Protein AF-A0A7W5IFC2-F1 (afdb_monomer_lite)

Foldseek 3Di:
DPPVVVVVVVVPPPPPVVVVVDPPPPPPDPDPVVVVVVVVVVVVVVVVVVVVLPDDFQKKWWADPVGIDIGRDPVVVVVCVVPTDIDGHGDDPPPPPPPPPLVVLVVVLLCVLPNDPCSPPPVLVVLVVVVVVVVVVVVVPDDPVNVVVVVCVVVVDPDDDVVVVVVVVVVVVVVVCVVVVHDPVVVSVVVSVVCSPPVNSVVSNVQVVPADPDDSDGPPPPPPDDDPPPDPVPVPVPPDPVSVVVVVVVVVVVPDDDDDDDCVVVVVVVVVVVVVVVVVVVVVVVVVVVVPVVDDDDDDPDDDDPPVNVVVVLVVVVVVPDPDDDPVVVVVSVVVSVVVVVVVVVVVPDD

pLDDT: mean 70.38, std 21.86, range [33.44, 98.56]

Secondary structure (DSSP, 8-state):
--SSHHHHHHGGGS--GGGGT----------HHHHHHHHHHHHHHHHHHHHHT-SPPSEEEEEETTEEEEE--HHHHHHHHTTS-EEEEPPPP-----PPPHHHHHHHHHHHHHHHHHHH-HHHHHHHHHHHHHHHHHHTT--HHHHHHHHHHHHTSPPPPHHHHHHHHHHHHHHHHHHTT--HHHHHHHHHHHHHSHHHHHHHHHHHHT--TT-SS-S-S----PPPTT--TTTT----HHHHHHHHHHHHHHT--S----HHHHHHHHHHHHHHHHHHHHHHHHHHHHTTTTS--PPP---PPPHHHHHHHHHHHHHHS-SS--HHHHHHHHHHHHHHHHHHHHHHT--

Radius of gyration: 40.14 Å; chains: 1; bounding box: 88×86×115 Å

Structure (mmCIF, N/CA/C/O backbone):
data_AF-A0A7W5IFC2-F1
#
_entry.id   AF-A0A7W5IFC2-F1
#
loop_
_atom_site.group_PDB
_atom_site.id
_atom_site.type_symbol
_atom_site.label_atom_id
_atom_site.label_alt_id
_atom_site.label_comp_id
_atom_site.label_asym_id
_atom_site.label_entity_id
_atom_site.label_seq_id
_atom_site.pdbx_PDB_ins_code
_atom_site.Cartn_x
_atom_site.Cartn_y
_atom_site.Cartn_z
_atom_site.occupancy
_atom_site.B_iso_or_equiv
_atom_site.auth_seq_id
_atom_site.auth_comp_id
_atom_site.auth_asym_id
_atom_site.auth_atom_id
_atom_site.pdbx_PDB_model_num
ATOM 1 N N . MET A 1 1 ? 11.676 -54.093 -9.262 1.00 44.78 1 MET A N 1
ATOM 2 C CA . MET A 1 1 ? 12.496 -52.867 -9.117 1.00 44.78 1 MET A CA 1
ATOM 3 C C . MET A 1 1 ? 13.374 -52.522 -10.343 1.00 44.78 1 MET A C 1
ATOM 5 O O . MET A 1 1 ? 14.344 -51.803 -10.185 1.00 44.78 1 MET A O 1
ATOM 9 N N . SER A 1 2 ? 13.053 -52.957 -11.579 1.00 48.16 2 SER A N 1
ATOM 10 C CA . SER A 1 2 ? 13.959 -52.780 -12.749 1.00 48.16 2 SER A CA 1
ATOM 11 C C . SER A 1 2 ? 13.333 -52.083 -13.982 1.00 48.16 2 SER A C 1
ATOM 13 O O . SER A 1 2 ? 14.022 -51.814 -14.959 1.00 48.16 2 SER A O 1
ATOM 15 N N . LYS A 1 3 ? 12.048 -51.696 -13.943 1.00 35.91 3 LYS A N 1
ATOM 16 C CA . LYS A 1 3 ? 11.408 -50.928 -15.038 1.00 35.91 3 LYS A CA 1
ATOM 17 C C . LYS A 1 3 ? 11.228 -49.429 -14.754 1.00 35.91 3 LYS A C 1
ATOM 19 O O . LYS A 1 3 ? 11.128 -48.663 -15.702 1.00 35.91 3 LYS A O 1
ATOM 24 N N . GLN A 1 4 ? 11.263 -48.995 -13.490 1.00 37.47 4 GLN A N 1
ATOM 25 C CA . GLN A 1 4 ? 11.108 -47.576 -13.128 1.00 37.47 4 GLN A CA 1
ATOM 26 C C . GLN A 1 4 ? 12.383 -46.735 -13.310 1.00 37.47 4 GLN A C 1
ATOM 28 O O . GLN A 1 4 ? 12.270 -45.538 -13.545 1.00 37.47 4 GLN A O 1
ATOM 33 N N . LEU A 1 5 ? 13.585 -47.331 -13.284 1.00 36.69 5 LEU A N 1
ATOM 34 C CA . LEU A 1 5 ? 14.823 -46.561 -13.484 1.00 36.69 5 LEU A CA 1
ATOM 35 C C . LEU A 1 5 ? 15.054 -46.137 -14.945 1.00 36.69 5 LEU A C 1
ATOM 37 O O . LEU A 1 5 ? 15.610 -45.073 -15.177 1.00 36.69 5 LEU A O 1
ATOM 41 N N . LYS A 1 6 ? 14.566 -46.893 -15.939 1.00 40.91 6 LYS A N 1
ATOM 42 C CA . LYS A 1 6 ? 14.783 -46.556 -17.361 1.00 40.91 6 LYS A CA 1
ATOM 43 C C . LYS A 1 6 ? 13.924 -45.396 -17.876 1.00 40.91 6 LYS A C 1
ATOM 45 O O . LYS A 1 6 ? 14.239 -44.843 -18.922 1.00 40.91 6 LYS A O 1
ATOM 50 N N . LEU A 1 7 ? 12.858 -45.011 -17.168 1.00 37.38 7 LEU A N 1
ATOM 51 C CA . LEU A 1 7 ? 12.025 -43.869 -17.570 1.00 37.38 7 LEU A CA 1
ATOM 52 C C . LEU A 1 7 ? 12.625 -42.525 -17.138 1.00 37.38 7 LEU A C 1
ATOM 54 O O . LEU A 1 7 ? 12.326 -41.502 -17.747 1.00 37.38 7 LEU A O 1
ATOM 58 N N . ARG A 1 8 ? 13.493 -42.541 -16.117 1.00 35.50 8 ARG A N 1
ATOM 59 C CA . ARG A 1 8 ? 14.205 -41.353 -15.638 1.00 35.50 8 ARG A CA 1
ATOM 60 C C . ARG A 1 8 ? 15.273 -40.906 -16.641 1.00 35.50 8 ARG A C 1
ATOM 62 O O . ARG A 1 8 ? 15.366 -39.721 -16.918 1.00 35.50 8 ARG A O 1
ATOM 69 N N . ASP A 1 9 ? 15.965 -41.850 -17.280 1.00 35.16 9 ASP A N 1
ATOM 70 C CA . ASP A 1 9 ? 17.028 -41.546 -18.252 1.00 35.16 9 ASP A CA 1
ATOM 71 C C . ASP A 1 9 ? 16.507 -41.089 -19.627 1.00 35.16 9 ASP A C 1
ATOM 73 O O . ASP A 1 9 ? 17.208 -40.389 -20.355 1.00 35.16 9 ASP A O 1
ATOM 77 N N . VAL A 1 10 ? 15.268 -41.440 -19.992 1.00 37.53 10 VAL A N 1
ATOM 78 C CA . VAL A 1 10 ? 14.664 -41.010 -21.269 1.00 37.53 10 VAL A CA 1
ATOM 79 C C . VAL A 1 10 ? 14.122 -39.576 -21.192 1.00 37.53 10 VAL A C 1
ATOM 81 O O . VAL A 1 10 ? 14.010 -38.917 -22.222 1.00 37.53 10 VAL A O 1
ATOM 84 N N . LEU A 1 11 ? 13.856 -39.046 -19.992 1.00 33.72 11 LEU A N 1
ATOM 85 C CA . LEU A 1 11 ? 13.392 -37.663 -19.819 1.00 33.72 11 LEU A CA 1
ATOM 86 C C . LEU A 1 11 ? 14.517 -36.618 -19.713 1.00 33.72 11 LEU A C 1
ATOM 88 O O . LEU A 1 11 ? 14.232 -35.434 -19.821 1.00 33.72 11 LEU A O 1
ATOM 92 N N . VAL A 1 12 ? 15.784 -37.025 -19.579 1.00 33.44 12 VAL A N 1
ATOM 93 C CA . VAL A 1 12 ? 16.928 -36.100 -19.399 1.00 33.44 12 VAL A CA 1
ATOM 94 C C . VAL A 1 12 ? 17.486 -35.561 -20.734 1.00 33.44 12 VAL A C 1
ATOM 96 O O . VAL A 1 12 ? 18.445 -34.800 -20.758 1.00 33.44 12 VAL A O 1
ATOM 99 N N . ARG A 1 13 ? 16.880 -35.900 -21.883 1.00 34.78 13 ARG A N 1
ATOM 100 C CA . ARG A 1 13 ? 17.237 -35.299 -23.191 1.00 34.78 13 ARG A CA 1
ATOM 101 C C . ARG A 1 13 ? 16.183 -34.361 -23.775 1.00 34.78 13 ARG A C 1
ATOM 103 O O . ARG A 1 13 ? 16.390 -33.837 -24.866 1.00 34.78 13 ARG A O 1
ATOM 110 N N . ALA A 1 14 ? 15.086 -34.125 -23.065 1.00 37.19 14 ALA A N 1
ATOM 111 C CA . ALA A 1 14 ? 14.186 -33.030 -23.384 1.00 37.19 14 ALA A CA 1
ATOM 112 C C . ALA A 1 14 ? 14.670 -31.815 -22.594 1.00 37.19 14 ALA A C 1
ATOM 114 O O . ALA A 1 14 ? 14.706 -31.887 -21.374 1.00 37.19 14 ALA A O 1
ATOM 115 N N . ILE A 1 15 ? 15.122 -30.791 -23.325 1.00 42.03 15 ILE A N 1
ATOM 116 C CA . ILE A 1 15 ? 15.306 -29.379 -22.947 1.00 42.03 15 ILE A CA 1
ATOM 117 C C . ILE A 1 15 ? 15.143 -29.129 -21.446 1.00 42.03 15 ILE A C 1
ATOM 119 O O . ILE A 1 15 ? 14.058 -29.318 -20.910 1.00 42.03 15 ILE A O 1
ATOM 123 N N . ASP A 1 16 ? 16.210 -28.663 -20.805 1.00 41.28 16 ASP A N 1
ATOM 124 C CA . ASP A 1 16 ? 16.260 -28.281 -19.395 1.00 41.28 16 ASP A CA 1
ATOM 125 C C . ASP A 1 16 ? 15.219 -27.173 -19.102 1.00 41.28 16 ASP A C 1
ATOM 127 O O . ASP A 1 16 ? 15.505 -25.979 -19.150 1.00 41.28 16 ASP A O 1
ATOM 131 N N . LEU A 1 17 ? 13.953 -27.560 -18.904 1.00 46.75 17 LEU A N 1
ATOM 132 C CA . LEU A 1 17 ? 12.808 -26.660 -18.708 1.00 46.75 17 LEU A CA 1
ATOM 133 C C . LEU A 1 17 ? 12.932 -25.882 -17.387 1.00 46.75 17 LEU A C 1
ATOM 135 O O . LEU A 1 17 ? 12.363 -24.796 -17.262 1.00 46.75 17 LEU A O 1
ATOM 139 N N . GLU A 1 18 ? 13.740 -26.382 -16.445 1.00 43.84 18 GLU A N 1
ATOM 140 C CA . GLU A 1 18 ? 14.151 -25.640 -15.249 1.00 43.84 18 GLU A CA 1
ATOM 141 C C . GLU A 1 18 ? 14.998 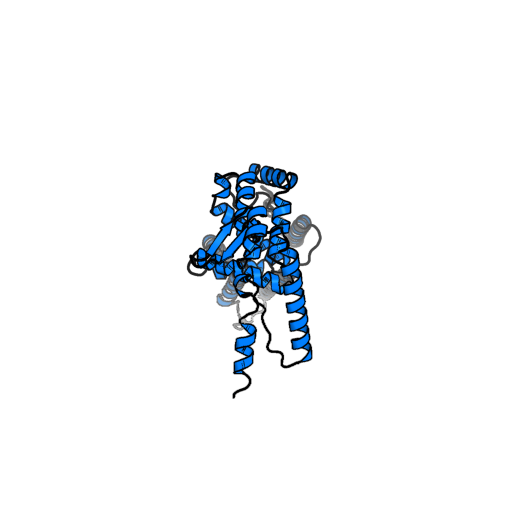-24.405 -15.601 1.00 43.84 18 GLU A C 1
ATOM 143 O O . GLU A 1 18 ? 14.812 -23.353 -14.991 1.00 43.84 18 GLU A O 1
ATOM 148 N N . ALA A 1 19 ? 15.842 -24.464 -16.640 1.00 43.31 19 ALA A N 1
ATOM 149 C CA . ALA A 1 19 ? 16.636 -23.316 -17.090 1.00 43.31 19 ALA A CA 1
ATOM 150 C C . ALA A 1 19 ? 15.784 -22.201 -17.735 1.00 43.31 19 ALA A C 1
ATOM 152 O O . ALA A 1 19 ? 16.244 -21.067 -17.858 1.00 43.31 19 ALA A O 1
ATOM 153 N N . LEU A 1 20 ? 14.536 -22.503 -18.114 1.00 44.62 20 LEU A N 1
ATOM 154 C CA . LEU A 1 20 ? 13.555 -21.539 -18.628 1.00 44.62 20 LEU A CA 1
ATOM 155 C C . LEU A 1 20 ? 12.605 -21.005 -17.539 1.00 44.62 20 LEU A C 1
ATOM 157 O O . LEU A 1 20 ? 11.686 -20.251 -17.852 1.00 44.62 20 LEU A O 1
ATOM 161 N N . GLY A 1 21 ? 12.801 -21.376 -16.266 1.00 35.59 21 GLY A N 1
ATOM 162 C CA . GLY A 1 21 ? 11.984 -20.896 -15.144 1.00 35.59 21 GLY A CA 1
ATOM 163 C C . GLY A 1 21 ? 10.551 -21.443 -15.115 1.00 35.59 21 GLY A C 1
ATOM 164 O O . GLY A 1 21 ? 9.722 -20.957 -14.346 1.00 35.59 21 GLY A O 1
ATOM 165 N N . ILE A 1 22 ? 10.237 -22.456 -15.930 1.00 42.69 22 ILE A N 1
ATOM 166 C CA . ILE A 1 22 ? 8.903 -23.058 -15.998 1.00 42.69 22 ILE A CA 1
ATOM 167 C C . ILE A 1 22 ? 8.877 -24.269 -15.062 1.00 42.69 22 ILE A C 1
ATOM 169 O O . ILE A 1 22 ? 9.209 -25.389 -15.449 1.00 42.69 22 ILE A O 1
ATOM 173 N N . SER A 1 23 ? 8.456 -24.054 -13.814 1.00 38.78 23 SER A N 1
ATOM 174 C CA . SER A 1 23 ? 8.154 -25.151 -12.891 1.00 38.78 23 SER A CA 1
ATOM 175 C C . SER A 1 23 ? 6.845 -25.818 -13.316 1.00 38.78 23 SER A C 1
ATOM 177 O O . SER A 1 23 ? 5.751 -25.382 -12.953 1.00 38.78 23 SER A O 1
ATOM 179 N N . ILE A 1 24 ? 6.933 -26.870 -14.134 1.00 49.06 24 ILE A N 1
ATOM 180 C CA . ILE A 1 24 ? 5.784 -27.744 -14.372 1.00 49.06 24 ILE A CA 1
ATOM 181 C C . ILE A 1 24 ? 5.642 -28.611 -13.125 1.00 49.06 24 ILE A C 1
ATOM 183 O O . ILE A 1 24 ? 6.309 -29.635 -12.981 1.00 49.06 24 ILE A O 1
ATOM 187 N N . ALA A 1 25 ? 4.775 -28.192 -12.204 1.00 40.56 25 ALA A N 1
ATOM 188 C CA . ALA A 1 25 ? 4.350 -29.029 -11.096 1.00 40.56 25 ALA A CA 1
ATOM 189 C C . ALA A 1 25 ? 3.615 -30.256 -11.661 1.00 40.56 25 ALA A C 1
ATOM 191 O O . ALA A 1 25 ? 2.409 -30.228 -11.913 1.00 40.56 25 ALA A O 1
ATOM 192 N N . TYR A 1 26 ? 4.350 -31.344 -11.889 1.00 48.09 26 TYR A N 1
ATOM 193 C CA . TYR A 1 26 ? 3.760 -32.648 -12.151 1.00 48.09 26 TYR A CA 1
ATOM 194 C C . TYR A 1 26 ? 3.066 -33.097 -10.867 1.00 48.09 26 TYR A C 1
ATOM 196 O O . TYR A 1 26 ? 3.681 -33.676 -9.972 1.00 48.09 26 TYR A O 1
ATOM 204 N N . THR A 1 27 ? 1.767 -32.829 -10.759 1.00 45.25 27 THR A N 1
ATOM 205 C CA . THR A 1 27 ? 0.935 -33.592 -9.834 1.00 45.25 27 THR A CA 1
ATOM 206 C C . THR A 1 27 ? 1.010 -35.042 -10.291 1.00 45.25 27 THR A C 1
ATOM 208 O O . THR A 1 27 ? 0.722 -35.354 -11.445 1.00 45.25 27 THR A O 1
ATOM 211 N N . MET A 1 28 ? 1.490 -35.924 -9.413 1.00 44.66 28 MET A N 1
ATOM 212 C CA . MET A 1 28 ? 1.550 -37.361 -9.662 1.00 44.66 28 MET A CA 1
ATOM 213 C C . MET A 1 28 ? 0.124 -37.893 -9.798 1.00 44.66 28 MET A C 1
ATOM 215 O O . MET A 1 28 ? -0.517 -38.268 -8.823 1.00 44.66 28 MET A O 1
ATOM 219 N N . THR A 1 29 ? -0.407 -37.844 -11.013 1.00 53.56 29 THR A N 1
ATOM 220 C CA . THR A 1 29 ? -1.668 -38.473 -11.375 1.00 53.56 29 THR A CA 1
ATOM 221 C C . THR A 1 29 ? -1.353 -39.844 -11.963 1.00 53.56 29 THR A C 1
ATOM 223 O O . THR A 1 29 ? -0.656 -39.951 -12.969 1.00 53.56 29 THR A O 1
ATOM 226 N N . ASP A 1 30 ? -1.879 -40.895 -11.331 1.00 67.69 30 ASP A N 1
ATOM 227 C CA . ASP A 1 30 ? -1.791 -42.279 -11.821 1.00 67.69 30 ASP A CA 1
ATOM 228 C C . ASP A 1 30 ? -2.745 -42.551 -13.003 1.00 67.69 30 ASP A C 1
ATOM 230 O O . ASP A 1 30 ? -2.907 -43.696 -13.421 1.00 67.69 30 ASP A O 1
ATOM 234 N N . ASP A 1 31 ? -3.390 -41.515 -13.552 1.00 77.06 31 ASP A N 1
ATOM 235 C CA . ASP A 1 31 ? -4.307 -41.626 -14.684 1.00 77.06 31 ASP A CA 1
ATOM 236 C C . ASP A 1 31 ? -3.524 -41.592 -16.016 1.00 77.06 31 ASP A C 1
ATOM 238 O O . ASP A 1 31 ? -2.980 -40.545 -16.401 1.00 77.06 31 ASP A O 1
ATOM 242 N N . PRO A 1 32 ? -3.478 -42.709 -16.771 1.00 75.75 32 PRO A N 1
ATOM 243 C CA . PRO A 1 32 ? -2.761 -42.783 -18.041 1.00 75.75 32 PRO A CA 1
ATOM 244 C C . PRO A 1 32 ? -3.285 -41.797 -19.092 1.00 75.75 32 PRO A C 1
ATOM 246 O O . PRO A 1 32 ? -2.517 -41.369 -19.959 1.00 75.75 32 PRO A O 1
ATOM 249 N N . ALA A 1 33 ? -4.570 -41.423 -19.031 1.00 73.81 33 ALA A N 1
ATOM 250 C CA . ALA A 1 33 ? -5.174 -40.489 -19.975 1.00 73.81 33 ALA A CA 1
ATOM 251 C C . ALA A 1 33 ? -4.643 -39.065 -19.760 1.00 73.81 33 ALA A C 1
ATOM 253 O O . ALA A 1 33 ? -4.227 -38.416 -20.726 1.00 73.81 33 ALA A O 1
ATOM 254 N N . ARG A 1 34 ? -4.555 -38.625 -18.497 1.00 64.06 34 ARG A N 1
ATOM 255 C CA . ARG A 1 34 ? -3.938 -37.344 -18.122 1.00 64.06 34 ARG A CA 1
ATOM 256 C C . ARG A 1 34 ? -2.453 -37.299 -18.452 1.00 64.06 34 ARG A C 1
ATOM 258 O O . ARG A 1 34 ? -1.988 -36.300 -18.991 1.00 64.06 34 ARG A O 1
ATOM 265 N N . LEU A 1 35 ? -1.711 -38.384 -18.222 1.00 69.06 35 LEU A N 1
ATOM 266 C CA . LEU A 1 35 ? -0.293 -38.437 -18.590 1.00 69.06 35 LEU A CA 1
ATOM 267 C C . LEU A 1 35 ? -0.089 -38.305 -20.110 1.00 69.06 35 LEU A C 1
ATOM 269 O O . LEU A 1 35 ? 0.820 -37.603 -20.560 1.00 69.06 35 LEU A O 1
ATOM 273 N N . ALA A 1 36 ? -0.936 -38.957 -20.911 1.00 72.00 36 ALA A N 1
ATOM 274 C CA . ALA A 1 36 ? -0.898 -38.835 -22.366 1.00 72.00 36 ALA A CA 1
ATOM 275 C C . ALA A 1 36 ? -1.264 -37.417 -22.838 1.00 72.00 36 ALA A C 1
ATOM 277 O O . ALA A 1 36 ? -0.699 -36.928 -23.815 1.00 72.00 36 ALA A O 1
ATOM 278 N N . GLU A 1 37 ? -2.181 -36.741 -22.147 1.00 71.38 37 GLU A N 1
ATOM 279 C CA . GLU A 1 37 ? -2.536 -35.347 -22.413 1.00 71.38 37 GLU A CA 1
ATOM 280 C C . GLU A 1 37 ? -1.405 -34.374 -22.062 1.00 71.38 37 GLU A C 1
ATOM 282 O O . GLU A 1 37 ? -1.033 -33.557 -22.902 1.00 71.38 37 GLU A O 1
ATOM 287 N N . CYS A 1 38 ? -0.781 -34.522 -20.889 1.00 67.25 38 CYS A N 1
ATOM 288 C CA . CYS A 1 38 ? 0.401 -33.752 -20.499 1.00 67.25 38 CYS A CA 1
ATOM 289 C C . CYS A 1 38 ? 1.541 -33.911 -21.514 1.00 67.25 38 CYS A C 1
ATOM 291 O O . CYS A 1 38 ? 2.147 -32.916 -21.901 1.00 67.25 38 CYS A O 1
ATOM 293 N N . LYS A 1 39 ? 1.796 -35.136 -22.001 1.00 72.62 39 LYS A N 1
ATOM 294 C CA . LYS A 1 39 ? 2.795 -35.380 -23.056 1.00 72.62 39 LYS A CA 1
ATOM 295 C C . LYS A 1 39 ? 2.459 -34.655 -24.355 1.00 72.62 39 LYS A C 1
ATOM 297 O O . LYS A 1 39 ? 3.313 -33.946 -24.872 1.00 72.62 39 LYS A O 1
ATOM 302 N N . ARG A 1 40 ? 1.217 -34.759 -24.843 1.00 73.56 40 ARG A N 1
ATOM 303 C CA . ARG A 1 40 ? 0.781 -34.040 -26.054 1.00 73.56 40 ARG A CA 1
ATOM 304 C C . ARG A 1 40 ? 0.908 -32.526 -25.898 1.00 73.56 40 ARG A C 1
ATOM 306 O O . ARG A 1 40 ? 1.276 -31.844 -26.849 1.00 73.56 40 ARG A O 1
ATOM 313 N N . ASN A 1 41 ? 0.602 -31.993 -24.717 1.00 67.88 41 ASN A N 1
ATOM 314 C CA . ASN A 1 41 ? 0.728 -30.564 -24.443 1.00 67.88 41 ASN A CA 1
ATOM 315 C C . ASN A 1 41 ? 2.199 -30.134 -24.377 1.00 67.88 41 ASN A C 1
ATOM 317 O O . ASN A 1 41 ? 2.548 -29.120 -24.972 1.00 67.88 41 ASN A O 1
ATOM 321 N N . ALA A 1 42 ? 3.072 -30.929 -23.754 1.00 67.00 42 ALA A N 1
ATOM 322 C CA . ALA A 1 42 ? 4.513 -30.684 -23.746 1.00 67.00 42 ALA A CA 1
ATOM 323 C C . ALA A 1 42 ? 5.119 -30.747 -25.159 1.00 67.00 42 ALA A C 1
ATOM 325 O O . ALA A 1 42 ? 5.900 -29.874 -25.522 1.00 67.00 42 ALA A O 1
ATOM 326 N N . GLU A 1 43 ? 4.717 -31.717 -25.985 1.00 72.06 43 GLU A N 1
ATOM 327 C CA . GLU A 1 43 ? 5.137 -31.827 -27.390 1.00 72.06 43 GLU A CA 1
ATOM 328 C C . GLU A 1 43 ? 4.658 -30.633 -28.226 1.00 72.06 43 GLU A C 1
ATOM 330 O O . GLU A 1 43 ? 5.428 -30.093 -29.016 1.00 72.06 43 GLU A O 1
ATOM 335 N N . LYS A 1 44 ? 3.418 -30.164 -28.021 1.00 67.81 44 LYS A N 1
ATOM 336 C CA . LYS A 1 44 ? 2.900 -28.950 -28.673 1.00 67.81 44 LYS A CA 1
ATOM 337 C C . LYS A 1 44 ? 3.658 -27.694 -28.252 1.00 67.81 44 LYS A C 1
ATOM 339 O O . LYS A 1 44 ? 3.967 -26.874 -29.109 1.00 67.81 44 LYS A O 1
ATOM 344 N N . ILE A 1 45 ? 3.966 -27.545 -26.962 1.00 61.84 45 ILE A N 1
ATOM 345 C CA . ILE A 1 45 ? 4.748 -26.414 -26.443 1.00 61.84 45 ILE A CA 1
ATOM 346 C C . ILE A 1 45 ? 6.175 -26.466 -26.997 1.00 61.84 45 ILE A C 1
ATOM 348 O O . ILE A 1 45 ? 6.670 -25.457 -27.483 1.00 61.84 45 ILE A O 1
ATOM 352 N N . ALA A 1 46 ? 6.814 -27.639 -27.007 1.00 62.75 46 ALA A N 1
ATOM 353 C CA . ALA A 1 46 ? 8.139 -27.819 -27.594 1.00 62.75 46 ALA A CA 1
ATOM 354 C C . ALA A 1 46 ? 8.148 -27.512 -29.102 1.00 62.75 46 ALA A C 1
ATOM 356 O O . ALA A 1 46 ? 9.064 -26.848 -29.579 1.00 62.75 46 ALA A O 1
ATOM 357 N N . ALA A 1 47 ? 7.119 -27.934 -29.843 1.00 61.03 47 ALA A N 1
ATOM 358 C CA . ALA A 1 47 ? 6.968 -27.619 -31.262 1.00 61.03 47 ALA A CA 1
ATOM 359 C C . ALA A 1 47 ? 6.731 -26.118 -31.509 1.00 61.03 47 ALA A C 1
ATOM 361 O O . ALA A 1 47 ? 7.319 -25.560 -32.431 1.00 61.03 47 ALA A O 1
ATOM 362 N N . ALA A 1 48 ? 5.926 -25.457 -30.670 1.00 53.91 48 ALA A N 1
ATOM 363 C CA . ALA A 1 48 ? 5.681 -24.018 -30.752 1.00 53.91 48 ALA A CA 1
ATOM 364 C C . ALA A 1 48 ? 6.947 -23.201 -30.438 1.00 53.91 48 ALA A C 1
ATOM 366 O O . ALA A 1 48 ? 7.292 -22.288 -31.184 1.00 53.91 48 ALA A O 1
ATOM 367 N N . LEU A 1 49 ? 7.695 -23.583 -29.396 1.00 53.28 49 LEU A N 1
ATOM 368 C CA . LEU A 1 49 ? 8.982 -22.968 -29.050 1.00 53.28 49 LEU A CA 1
ATOM 369 C C . LEU A 1 49 ? 10.043 -23.208 -30.133 1.00 53.28 49 LEU A C 1
ATOM 371 O O . LEU A 1 49 ? 10.838 -22.318 -30.426 1.00 53.28 49 LEU A O 1
ATOM 375 N N . ALA A 1 50 ? 10.038 -24.383 -30.769 1.00 56.41 50 ALA A N 1
ATOM 376 C CA . ALA A 1 50 ? 10.906 -24.671 -31.906 1.00 56.41 50 ALA A CA 1
ATOM 377 C C . ALA A 1 50 ? 10.536 -23.848 -33.153 1.00 56.41 50 ALA A C 1
ATOM 379 O O . ALA A 1 50 ? 11.429 -23.487 -33.917 1.00 56.41 50 ALA A O 1
ATOM 380 N N . SER A 1 51 ? 9.251 -23.525 -33.357 1.00 51.81 51 SER A N 1
ATOM 381 C CA . SER A 1 51 ? 8.818 -22.662 -34.464 1.00 51.81 51 SER A CA 1
ATOM 382 C C . SER A 1 51 ? 9.062 -21.171 -34.216 1.00 51.81 51 SER A C 1
ATOM 384 O O . SER A 1 51 ? 9.341 -20.456 -35.171 1.00 51.81 51 SER A O 1
ATOM 386 N N . ASP A 1 52 ? 9.024 -20.705 -32.962 1.00 50.06 52 ASP A N 1
ATOM 387 C CA . ASP A 1 52 ? 9.315 -19.302 -32.605 1.00 50.06 52 ASP A CA 1
ATOM 388 C C . ASP A 1 52 ? 10.823 -18.995 -32.577 1.00 50.06 52 ASP A C 1
ATOM 390 O O . ASP A 1 52 ? 11.241 -17.853 -32.761 1.00 50.06 52 ASP A O 1
ATOM 394 N N . ALA A 1 53 ? 11.670 -20.019 -32.423 1.00 51.69 53 ALA A N 1
ATOM 395 C CA . ALA A 1 53 ? 13.121 -19.902 -32.567 1.00 51.69 53 ALA A CA 1
ATOM 396 C C . ALA A 1 53 ? 13.596 -19.807 -34.036 1.00 51.69 53 ALA A C 1
ATOM 398 O O . ALA A 1 53 ? 14.798 -19.704 -34.281 1.00 51.69 53 ALA A O 1
ATOM 399 N N . ALA A 1 54 ? 12.684 -19.825 -35.019 1.00 49.91 54 ALA A N 1
ATOM 400 C CA . ALA A 1 54 ? 12.983 -19.839 -36.455 1.00 49.91 54 ALA A CA 1
ATOM 401 C C . ALA A 1 54 ? 13.410 -18.469 -37.028 1.00 49.91 54 ALA A C 1
ATOM 403 O O . ALA A 1 54 ? 13.033 -18.092 -38.138 1.00 49.91 54 ALA A O 1
ATOM 404 N N . GLY A 1 55 ? 14.219 -17.713 -36.285 1.00 67.00 55 GLY A N 1
ATOM 405 C CA . GLY A 1 55 ? 15.022 -16.650 -36.882 1.00 67.00 55 GLY A CA 1
ATOM 406 C C . GLY A 1 55 ? 16.087 -17.252 -37.800 1.00 67.00 55 GLY A C 1
ATOM 407 O O . GLY A 1 55 ? 16.542 -18.378 -37.582 1.00 67.00 55 GLY A O 1
ATOM 408 N N . ALA A 1 56 ? 16.512 -16.511 -38.827 1.00 75.88 56 ALA A N 1
ATOM 409 C CA . ALA A 1 56 ? 17.686 -16.908 -39.599 1.00 75.88 56 ALA A CA 1
ATOM 410 C C . ALA A 1 56 ? 18.883 -17.111 -38.640 1.00 75.88 56 ALA A C 1
ATOM 412 O O . ALA A 1 56 ? 19.062 -16.303 -37.720 1.00 75.88 56 ALA A O 1
ATOM 413 N N . PRO A 1 57 ? 19.685 -18.179 -38.804 1.00 81.75 57 PRO A N 1
ATOM 414 C CA . PRO A 1 57 ? 20.872 -18.387 -37.981 1.00 81.75 57 PRO A CA 1
ATOM 415 C C . PRO A 1 57 ? 21.796 -17.169 -38.075 1.00 81.75 57 PRO A C 1
ATOM 417 O O . PRO A 1 57 ? 22.048 -16.648 -39.159 1.00 81.75 57 PRO A O 1
ATOM 420 N N . VAL A 1 58 ? 22.299 -16.705 -36.931 1.00 87.56 58 VAL A N 1
ATOM 421 C CA . VAL A 1 58 ? 23.196 -15.535 -36.875 1.00 87.56 58 VAL A CA 1
ATOM 422 C C . VAL A 1 58 ? 24.654 -15.922 -37.104 1.00 87.56 58 VAL A C 1
ATOM 424 O O . VAL A 1 58 ? 25.485 -15.074 -37.420 1.00 87.56 58 VAL A O 1
ATOM 427 N N . ALA A 1 59 ? 24.970 -17.204 -36.928 1.00 91.25 59 ALA A N 1
ATOM 428 C CA . ALA A 1 59 ? 26.255 -17.802 -37.239 1.00 91.25 59 ALA A CA 1
ATOM 429 C C . ALA A 1 59 ? 26.086 -19.310 -37.473 1.00 91.25 59 ALA A C 1
ATOM 431 O O . ALA A 1 59 ? 25.020 -19.886 -37.268 1.00 91.25 59 ALA A O 1
ATOM 432 N N . TRP A 1 60 ? 27.172 -19.970 -37.847 1.00 93.94 60 TRP A N 1
ATOM 433 C CA . TRP A 1 60 ? 27.266 -21.418 -37.958 1.00 93.94 60 TRP A CA 1
ATOM 434 C C . TRP A 1 60 ? 28.579 -21.875 -37.344 1.00 93.94 60 TRP A C 1
ATOM 436 O O . TRP A 1 60 ? 29.604 -21.202 -37.481 1.00 93.94 60 TRP A O 1
ATOM 446 N N . ARG A 1 61 ? 28.571 -23.035 -36.693 1.00 95.00 61 ARG A N 1
ATOM 447 C CA . ARG A 1 61 ? 29.792 -23.720 -36.268 1.00 95.00 61 ARG A CA 1
ATOM 448 C C . ARG A 1 61 ? 30.018 -24.978 -37.083 1.00 95.00 61 ARG A C 1
ATOM 450 O O . ARG A 1 61 ? 29.057 -25.615 -37.492 1.00 95.00 61 ARG A O 1
ATOM 457 N N . TYR A 1 62 ? 31.271 -25.346 -37.295 1.00 94.31 62 TYR A N 1
ATOM 458 C CA . TYR A 1 62 ? 31.640 -26.559 -38.012 1.00 94.31 62 TYR A CA 1
ATOM 459 C C . TYR A 1 62 ? 32.822 -27.263 -37.357 1.00 94.31 62 TYR A C 1
ATOM 461 O O . TYR A 1 62 ? 33.680 -26.613 -36.753 1.00 94.31 62 TYR A O 1
ATOM 469 N N . HIS A 1 63 ? 32.854 -28.592 -37.451 1.00 93.94 63 HIS A N 1
ATOM 470 C CA . HIS A 1 63 ? 33.862 -29.415 -36.786 1.00 93.94 63 HIS A CA 1
ATOM 471 C C . HIS A 1 63 ? 34.931 -29.920 -37.763 1.00 93.94 63 HIS A C 1
ATOM 473 O O . HIS A 1 63 ? 34.630 -30.576 -38.763 1.00 93.94 63 HIS A O 1
ATOM 479 N N . THR A 1 64 ? 36.197 -29.643 -37.455 1.00 92.94 64 THR A N 1
ATOM 480 C CA . THR A 1 64 ? 37.366 -30.122 -38.207 1.00 92.94 64 THR A CA 1
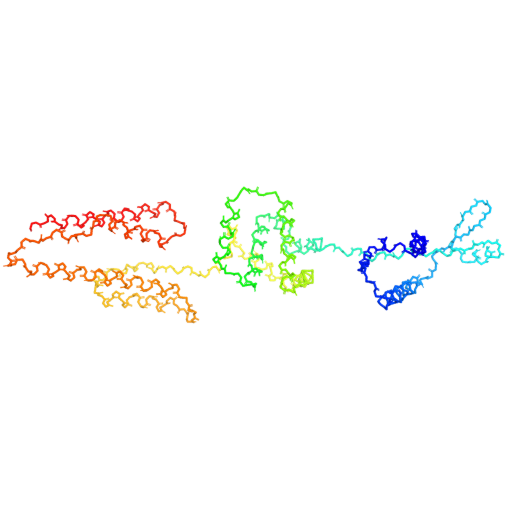ATOM 481 C C . THR A 1 64 ? 38.287 -30.932 -37.281 1.00 92.94 64 THR A C 1
ATOM 483 O O . THR A 1 64 ? 38.087 -30.926 -36.065 1.00 92.94 64 THR A O 1
ATOM 486 N N . PRO A 1 65 ? 39.335 -31.610 -37.793 1.00 95.25 65 PRO A N 1
ATOM 487 C CA . PRO A 1 65 ? 40.297 -32.316 -36.939 1.00 95.25 65 PRO A CA 1
ATOM 488 C C . PRO A 1 65 ? 41.018 -31.426 -35.913 1.00 95.25 65 PRO A C 1
ATOM 490 O O . PRO A 1 65 ? 41.552 -31.941 -34.936 1.00 95.25 65 PRO A O 1
ATOM 493 N N . THR A 1 66 ? 41.043 -30.103 -36.119 1.00 93.00 66 THR A N 1
ATOM 494 C CA . THR A 1 66 ? 41.639 -29.142 -35.175 1.00 93.00 66 THR A CA 1
ATOM 495 C C . THR A 1 66 ? 40.637 -28.588 -34.159 1.00 93.00 66 THR A C 1
ATOM 497 O O . THR A 1 66 ? 41.027 -27.798 -33.302 1.00 93.00 66 THR A O 1
ATOM 500 N N . GLY A 1 67 ? 39.366 -28.999 -34.226 1.00 91.81 67 GLY A N 1
ATOM 501 C CA . GLY A 1 67 ? 38.314 -28.633 -33.279 1.00 91.81 67 GLY A CA 1
ATOM 502 C C . GLY A 1 67 ? 37.124 -27.915 -33.918 1.00 91.81 67 GLY A C 1
ATOM 503 O O . GLY A 1 67 ? 36.893 -27.985 -35.127 1.00 91.81 67 GLY A O 1
ATOM 504 N N . TRP A 1 68 ? 36.341 -27.232 -33.079 1.00 94.00 68 TRP A N 1
ATOM 505 C CA . TRP A 1 68 ? 35.182 -26.444 -33.501 1.00 94.00 68 TRP A CA 1
ATOM 506 C C . TRP A 1 68 ? 35.592 -25.058 -33.993 1.00 94.00 68 TRP A C 1
ATOM 508 O O . TRP A 1 68 ? 36.319 -24.333 -33.317 1.00 94.00 68 TRP A O 1
ATOM 518 N N . HIS A 1 69 ? 35.052 -24.672 -35.143 1.00 93.56 69 HIS A N 1
ATOM 519 C CA . HIS A 1 69 ? 35.222 -23.357 -35.757 1.00 93.56 69 HIS A CA 1
ATOM 520 C C . HIS A 1 69 ? 33.859 -22.694 -35.925 1.00 93.56 69 HIS A C 1
ATOM 522 O O . HIS A 1 69 ? 32.853 -23.390 -36.019 1.00 93.56 69 HIS A O 1
ATOM 528 N N . ALA A 1 70 ? 33.815 -21.364 -35.995 1.00 94.00 70 ALA A N 1
ATOM 529 C CA . ALA A 1 70 ? 32.586 -20.610 -36.239 1.00 94.00 70 ALA A CA 1
ATOM 530 C C . ALA A 1 70 ? 32.750 -19.639 -37.414 1.00 94.00 70 ALA A C 1
ATOM 532 O O . ALA A 1 70 ? 33.850 -19.168 -37.710 1.00 94.00 70 ALA A O 1
ATOM 533 N N . THR A 1 71 ? 31.656 -19.354 -38.113 1.00 91.94 71 THR A N 1
ATOM 534 C CA . THR A 1 71 ? 31.603 -18.351 -39.175 1.00 91.94 71 THR A CA 1
ATOM 535 C C . THR A 1 71 ? 30.215 -17.727 -39.255 1.00 91.94 71 THR A C 1
ATOM 537 O O . THR A 1 71 ? 29.220 -18.373 -38.949 1.00 91.94 71 THR A O 1
ATOM 540 N N . THR A 1 72 ? 30.157 -16.465 -39.665 1.00 91.75 72 THR A N 1
ATOM 541 C CA . THR A 1 72 ? 28.924 -15.741 -40.001 1.00 91.75 72 THR A CA 1
ATOM 542 C C . THR A 1 72 ? 28.717 -15.635 -41.518 1.00 91.75 72 THR A C 1
ATOM 544 O O . THR A 1 72 ? 27.749 -15.031 -41.960 1.00 91.75 72 THR A O 1
ATOM 547 N N . ASP A 1 73 ? 29.629 -16.195 -42.323 1.00 92.94 73 ASP A N 1
ATOM 548 C CA . ASP A 1 73 ? 29.571 -16.172 -43.786 1.00 92.94 73 ASP A CA 1
ATOM 549 C C . ASP A 1 73 ? 28.845 -17.421 -44.300 1.00 92.94 73 ASP A C 1
ATOM 551 O O . ASP A 1 73 ? 29.400 -18.523 -44.323 1.00 92.94 73 ASP A O 1
ATOM 555 N N . GLU A 1 74 ? 27.606 -17.236 -44.745 1.00 90.62 74 GLU A N 1
ATOM 556 C CA . GLU A 1 74 ? 26.759 -18.289 -45.307 1.00 90.62 74 GLU A CA 1
ATOM 557 C C . GLU A 1 74 ? 27.391 -18.966 -46.541 1.00 90.62 74 GLU A C 1
ATOM 559 O O . GLU A 1 74 ? 27.324 -20.186 -46.701 1.00 90.62 74 GLU A O 1
ATOM 564 N N . GLY A 1 75 ? 28.109 -18.216 -47.383 1.00 91.75 75 GLY A N 1
ATOM 565 C CA . GLY A 1 75 ? 28.806 -18.766 -48.548 1.00 91.75 75 GLY A CA 1
ATOM 566 C C . GLY A 1 75 ? 30.004 -19.640 -48.165 1.00 91.75 75 GLY A C 1
ATOM 567 O O . GLY A 1 75 ? 30.350 -20.599 -48.864 1.00 91.75 75 GLY A O 1
ATOM 568 N N . LYS A 1 76 ? 30.657 -19.352 -47.034 1.00 91.88 76 LYS A N 1
ATOM 569 C CA . LYS A 1 76 ? 31.661 -20.254 -46.450 1.00 91.88 76 LYS A CA 1
ATOM 570 C C . LYS A 1 76 ? 31.011 -21.517 -45.893 1.00 91.88 76 LYS A C 1
ATOM 572 O O . LYS A 1 76 ? 31.572 -22.593 -46.074 1.00 91.88 76 LYS A O 1
ATOM 577 N N . VAL A 1 77 ? 29.844 -21.400 -45.270 1.00 91.44 77 VAL A N 1
ATOM 578 C CA . VAL A 1 77 ? 29.103 -22.545 -44.728 1.00 91.44 77 VAL A CA 1
ATOM 579 C C . VAL A 1 77 ? 28.735 -23.540 -45.815 1.00 91.44 77 VAL A C 1
ATOM 581 O O . VAL A 1 77 ? 29.023 -24.720 -45.646 1.00 91.44 77 VAL A O 1
ATOM 584 N N . LEU A 1 78 ? 28.196 -23.071 -46.944 1.00 90.31 78 LEU A N 1
ATOM 585 C CA . LEU A 1 78 ? 27.851 -23.939 -48.073 1.00 90.31 78 LEU A CA 1
ATOM 586 C C . LEU A 1 78 ? 29.063 -24.761 -48.536 1.00 90.31 78 LEU A C 1
ATOM 588 O O . LEU A 1 78 ? 28.986 -25.981 -48.605 1.00 90.31 78 LEU A O 1
ATOM 592 N N . ARG A 1 79 ? 30.219 -24.113 -48.726 1.00 94.06 79 ARG A N 1
ATOM 593 C CA . ARG A 1 79 ? 31.464 -24.789 -49.139 1.00 94.06 79 ARG A CA 1
ATOM 594 C C . ARG A 1 79 ? 32.018 -25.753 -48.090 1.00 94.06 79 ARG A C 1
ATOM 596 O O . ARG A 1 79 ? 32.616 -26.764 -48.428 1.00 94.06 79 ARG A O 1
ATOM 603 N N . VAL A 1 80 ? 31.886 -25.418 -46.810 1.00 91.19 80 VAL A N 1
ATOM 604 C CA . VAL A 1 80 ? 32.400 -26.245 -45.708 1.00 91.19 80 VAL A CA 1
ATOM 605 C C . VAL A 1 80 ? 31.480 -27.438 -45.434 1.00 91.19 80 VAL A C 1
ATOM 607 O O . VAL A 1 80 ? 31.968 -28.497 -45.040 1.00 91.19 80 VAL A O 1
ATOM 610 N N . SER A 1 81 ? 30.177 -27.292 -45.685 1.00 90.19 81 SER A N 1
ATOM 611 C CA . SER A 1 81 ? 29.177 -28.342 -45.474 1.00 90.19 81 SER A CA 1
ATOM 612 C C . SER A 1 81 ? 29.368 -29.569 -46.367 1.00 90.19 81 SER A C 1
ATOM 614 O O . SER A 1 81 ? 28.943 -30.658 -45.991 1.00 90.19 81 SER A O 1
ATOM 616 N N . ASP A 1 82 ? 30.098 -29.429 -47.479 1.00 92.75 82 ASP A N 1
ATOM 617 C CA . ASP A 1 82 ? 30.472 -30.546 -48.352 1.00 92.75 82 ASP A CA 1
ATOM 618 C C . ASP A 1 82 ? 31.385 -31.571 -47.649 1.00 92.75 82 ASP A C 1
ATOM 620 O O . ASP A 1 82 ? 31.451 -32.736 -48.053 1.00 92.75 82 ASP A O 1
ATOM 624 N N . HIS A 1 83 ? 32.119 -31.154 -46.607 1.00 91.94 83 HIS A N 1
ATOM 625 C CA . HIS A 1 83 ? 33.174 -31.966 -45.981 1.00 91.94 83 HIS A CA 1
ATOM 626 C C . HIS A 1 83 ? 33.180 -31.960 -44.445 1.00 91.94 83 HIS A C 1
ATOM 628 O O . HIS A 1 83 ? 33.878 -32.775 -43.839 1.00 91.94 83 HIS A O 1
ATOM 634 N N . HIS A 1 84 ? 32.427 -31.072 -43.795 1.00 92.75 84 HIS A N 1
ATOM 635 C CA . HIS A 1 84 ? 32.398 -30.936 -42.340 1.00 92.75 84 HIS A CA 1
ATOM 636 C C . HIS A 1 84 ? 30.968 -30.821 -41.815 1.00 92.75 84 HIS A C 1
ATOM 638 O O . HIS A 1 84 ? 30.115 -30.193 -42.437 1.00 92.75 84 HIS A O 1
ATOM 644 N N . GLU A 1 85 ? 30.715 -31.388 -40.632 1.00 91.50 85 GLU A N 1
ATOM 645 C CA . GLU A 1 85 ? 29.437 -31.212 -39.939 1.00 91.50 85 GLU A CA 1
ATOM 646 C C . GLU A 1 85 ? 29.270 -29.740 -39.559 1.00 91.50 85 GLU A C 1
ATOM 648 O O . GLU A 1 85 ? 30.097 -29.192 -38.826 1.00 91.50 85 GLU A O 1
ATOM 653 N N . VAL A 1 86 ? 28.200 -29.118 -40.055 1.00 90.56 86 VAL A N 1
ATOM 654 C CA . VAL A 1 86 ? 27.825 -27.737 -39.749 1.00 90.56 86 VAL A CA 1
ATOM 655 C C . VAL A 1 86 ? 26.591 -27.739 -38.855 1.00 90.56 86 VAL A C 1
ATOM 657 O O . VAL A 1 86 ? 25.604 -28.409 -39.144 1.00 90.56 86 VAL A O 1
ATOM 660 N N . GLN A 1 87 ? 26.618 -26.927 -37.802 1.00 89.69 87 GLN A N 1
ATOM 661 C CA . GLN A 1 87 ? 25.473 -26.671 -36.940 1.00 89.69 87 GLN A CA 1
ATOM 662 C C . GLN A 1 87 ? 25.152 -25.169 -36.927 1.00 89.69 87 GLN A C 1
ATOM 664 O O . GLN A 1 87 ? 26.057 -24.361 -36.683 1.00 89.69 87 GLN A O 1
ATOM 669 N N . PRO A 1 88 ? 23.893 -24.770 -37.179 1.00 88.75 88 PRO A N 1
ATOM 670 C CA . PRO A 1 88 ? 23.485 -23.378 -37.062 1.00 88.75 88 PRO A CA 1
ATOM 671 C C . PRO A 1 88 ? 23.578 -22.914 -35.605 1.00 88.75 88 PRO A C 1
ATOM 673 O O . PRO A 1 88 ? 23.267 -23.653 -34.671 1.00 88.75 88 PRO A O 1
ATOM 676 N N . LEU A 1 89 ? 24.004 -21.670 -35.425 1.00 85.62 89 LEU A N 1
ATOM 677 C CA . LEU A 1 89 ? 23.974 -20.950 -34.164 1.00 85.62 89 LEU A CA 1
ATOM 678 C C . LEU A 1 89 ? 22.930 -19.846 -34.292 1.00 85.62 89 LEU A C 1
ATOM 680 O O . LEU A 1 89 ? 23.077 -18.901 -35.069 1.00 85.62 89 LEU A O 1
ATOM 684 N N . TYR A 1 90 ? 21.862 -19.979 -33.522 1.00 81.94 90 TYR A N 1
ATOM 685 C CA . TYR A 1 90 ? 20.839 -18.953 -33.407 1.00 81.94 90 TYR A CA 1
ATOM 686 C C . TYR A 1 90 ? 21.267 -17.945 -32.346 1.00 81.94 90 TYR A C 1
ATOM 688 O O . TYR A 1 90 ? 21.955 -18.302 -31.384 1.00 81.94 90 TYR A O 1
ATOM 696 N N . ALA A 1 91 ? 20.873 -16.681 -32.513 1.00 75.19 91 ALA A N 1
ATOM 697 C CA . ALA A 1 91 ? 20.959 -15.753 -31.398 1.00 75.19 91 ALA A CA 1
ATOM 698 C C . ALA A 1 91 ? 20.131 -16.356 -30.264 1.00 75.19 91 ALA A C 1
ATOM 700 O O . ALA A 1 91 ? 19.017 -16.829 -30.504 1.00 75.19 91 ALA A O 1
ATOM 701 N N . ALA A 1 92 ? 20.672 -16.356 -29.044 1.00 63.12 92 ALA A N 1
ATOM 702 C CA . ALA A 1 92 ? 19.827 -16.600 -27.887 1.00 63.12 92 ALA A CA 1
ATOM 703 C C . ALA A 1 92 ? 18.625 -15.651 -28.017 1.00 63.12 92 ALA A C 1
ATOM 705 O O . ALA A 1 92 ? 18.853 -14.479 -28.352 1.00 63.12 92 ALA A O 1
ATOM 706 N N . PRO A 1 93 ? 17.379 -16.128 -27.826 1.00 59.19 93 PRO A N 1
ATOM 707 C CA . PRO A 1 93 ? 16.246 -15.223 -27.784 1.00 59.19 93 PRO A CA 1
ATOM 708 C C . PRO A 1 93 ? 16.634 -14.125 -26.806 1.00 59.19 93 PRO A C 1
ATOM 710 O O . PRO A 1 93 ? 17.036 -14.415 -25.676 1.00 59.19 93 PRO A O 1
ATOM 713 N N . VAL A 1 94 ? 16.646 -12.880 -27.287 1.00 51.69 94 VAL A N 1
ATOM 714 C CA . VAL A 1 94 ? 16.881 -11.735 -26.416 1.00 51.69 94 VAL A CA 1
ATOM 715 C C . VAL A 1 94 ? 15.786 -11.863 -25.378 1.00 51.69 94 VAL A C 1
ATOM 717 O O . VAL A 1 94 ? 14.613 -11.710 -25.723 1.00 51.69 94 VAL A O 1
ATOM 720 N N . ALA A 1 95 ? 16.150 -12.264 -24.156 1.00 49.81 95 ALA A N 1
ATOM 721 C CA . ALA A 1 95 ? 15.194 -12.347 -23.069 1.00 49.81 95 ALA A CA 1
ATOM 722 C C . ALA A 1 95 ? 14.449 -11.012 -23.097 1.00 49.81 95 ALA A C 1
ATOM 724 O O . ALA A 1 95 ? 15.134 -9.979 -23.149 1.00 49.81 95 ALA A O 1
ATOM 725 N N . PRO A 1 96 ? 13.103 -11.010 -23.196 1.00 51.72 96 PRO A N 1
ATOM 726 C CA . PRO A 1 96 ? 12.354 -9.766 -23.268 1.00 51.72 96 PRO A CA 1
ATOM 727 C C . PRO A 1 96 ? 12.893 -8.895 -22.149 1.00 51.72 96 PRO A C 1
ATOM 729 O O . PRO A 1 96 ? 12.966 -9.381 -21.018 1.00 51.72 96 PRO A O 1
ATOM 732 N N . ALA A 1 97 ? 13.411 -7.711 -22.507 1.00 50.50 97 ALA A N 1
ATOM 733 C CA . ALA A 1 97 ? 14.153 -6.847 -21.597 1.00 50.50 97 ALA A CA 1
ATOM 734 C C . ALA A 1 97 ? 13.420 -6.863 -20.262 1.00 50.50 97 ALA A C 1
ATOM 736 O O . ALA A 1 97 ? 12.259 -6.454 -20.240 1.00 50.50 97 ALA A O 1
ATOM 737 N N . ALA A 1 98 ? 14.035 -7.481 -19.242 1.00 56.53 98 ALA A N 1
ATOM 738 C CA . ALA A 1 98 ? 13.320 -7.925 -18.053 1.00 56.53 98 ALA A CA 1
ATOM 739 C C . ALA A 1 98 ? 12.464 -6.762 -17.565 1.00 56.53 98 ALA A C 1
ATOM 741 O O . ALA A 1 98 ? 13.016 -5.724 -17.188 1.00 56.53 98 ALA A O 1
ATOM 742 N N . ALA A 1 99 ? 11.139 -6.888 -17.708 1.00 65.50 99 ALA A N 1
ATOM 743 C CA . ALA A 1 99 ? 10.239 -5.787 -17.419 1.00 65.50 99 ALA A CA 1
ATOM 744 C C . ALA A 1 99 ? 10.580 -5.306 -16.011 1.00 65.50 99 ALA A C 1
ATOM 746 O O . ALA A 1 99 ? 10.639 -6.116 -15.082 1.00 65.50 99 ALA A O 1
ATOM 747 N N . ALA A 1 100 ? 10.921 -4.022 -15.883 1.00 75.06 100 ALA A N 1
ATOM 748 C CA . ALA A 1 100 ? 11.433 -3.499 -14.629 1.00 75.06 100 ALA A CA 1
ATOM 749 C C . ALA A 1 100 ? 10.472 -3.874 -13.492 1.00 75.06 100 ALA A C 1
ATOM 751 O O . ALA A 1 100 ? 9.249 -3.749 -13.634 1.00 75.06 100 ALA A O 1
ATOM 752 N N . LEU A 1 101 ? 11.028 -4.353 -12.374 1.00 88.81 101 LEU A N 1
ATOM 753 C CA . LEU A 1 101 ? 10.243 -4.734 -11.201 1.00 88.81 101 LEU A CA 1
ATOM 754 C C . LEU A 1 101 ? 9.303 -3.588 -10.815 1.00 88.81 101 LEU A C 1
ATOM 756 O O . LEU A 1 101 ? 9.660 -2.418 -10.964 1.00 88.81 101 LEU A O 1
ATOM 760 N N . PHE A 1 102 ? 8.116 -3.914 -10.303 1.00 91.19 102 PHE A N 1
ATOM 761 C CA . PHE A 1 102 ? 7.090 -2.922 -9.963 1.00 91.19 102 PHE A CA 1
ATOM 762 C C . PHE A 1 102 ? 7.654 -1.746 -9.147 1.00 91.19 102 PHE A C 1
ATOM 764 O O . PHE A 1 102 ? 7.504 -0.590 -9.533 1.00 91.19 102 PHE A O 1
ATOM 771 N N . GLN A 1 103 ? 8.427 -2.039 -8.096 1.00 92.75 103 GLN A N 1
ATOM 772 C CA . GLN A 1 103 ? 9.081 -1.026 -7.262 1.00 92.75 103 GLN A CA 1
ATOM 773 C C . GLN A 1 103 ? 9.993 -0.078 -8.062 1.00 92.75 103 GLN A C 1
ATOM 775 O O . GLN A 1 103 ? 9.981 1.130 -7.834 1.00 92.75 103 GLN A O 1
ATOM 780 N N . ALA A 1 104 ? 10.749 -0.600 -9.033 1.00 92.81 104 ALA A N 1
ATOM 781 C CA . ALA A 1 104 ? 11.622 0.210 -9.881 1.00 92.81 104 ALA A CA 1
ATOM 782 C C . ALA A 1 104 ? 10.828 1.147 -10.808 1.00 92.81 104 ALA A C 1
ATOM 784 O O . ALA A 1 104 ? 11.328 2.209 -11.168 1.00 92.81 104 ALA A O 1
ATOM 785 N N . ARG A 1 105 ? 9.586 0.791 -11.162 1.00 94.06 105 ARG A N 1
ATOM 786 C CA . ARG A 1 105 ? 8.688 1.632 -11.972 1.00 94.06 105 ARG A CA 1
ATOM 787 C C . ARG A 1 105 ? 7.935 2.686 -11.161 1.00 94.06 105 ARG A C 1
ATOM 789 O O . ARG A 1 105 ? 7.584 3.722 -11.716 1.00 94.06 105 ARG A O 1
ATOM 796 N N . VAL A 1 106 ? 7.757 2.482 -9.857 1.00 96.00 106 VAL A N 1
ATOM 797 C CA . VAL A 1 106 ? 7.191 3.499 -8.952 1.00 96.00 106 VAL A CA 1
ATOM 798 C C . VAL A 1 106 ? 8.151 4.683 -8.767 1.00 96.00 106 VAL A C 1
ATOM 800 O O . VAL A 1 106 ? 7.708 5.826 -8.662 1.00 96.00 106 VAL A O 1
ATOM 803 N N . GLN A 1 107 ? 9.468 4.442 -8.765 1.00 93.50 107 GLN A N 1
ATOM 804 C CA . GLN A 1 107 ? 10.469 5.482 -8.496 1.00 93.50 107 GLN A CA 1
ATOM 805 C C . GLN A 1 107 ? 10.425 6.665 -9.490 1.00 93.50 107 GLN A C 1
ATOM 807 O O . GLN A 1 107 ? 10.400 7.806 -9.025 1.00 93.50 107 GLN A O 1
ATOM 812 N N . PRO A 1 108 ? 10.387 6.470 -10.825 1.00 94.00 108 PRO A N 1
ATOM 813 C CA . PRO A 1 108 ? 10.232 7.577 -11.769 1.00 94.00 108 PRO A CA 1
ATOM 814 C C . PRO A 1 108 ? 8.979 8.420 -11.517 1.00 94.00 108 PRO A C 1
ATOM 816 O O . PRO A 1 108 ? 9.080 9.644 -11.488 1.00 94.00 108 PRO A O 1
ATOM 819 N N . TRP A 1 109 ? 7.830 7.781 -11.258 1.00 95.19 109 TRP A N 1
ATOM 820 C CA . TRP A 1 109 ? 6.584 8.486 -10.944 1.00 95.19 109 TRP A CA 1
ATOM 821 C C . TRP A 1 109 ? 6.708 9.320 -9.664 1.00 95.19 109 TRP A C 1
ATOM 823 O O . TRP A 1 109 ? 6.306 10.480 -9.645 1.00 95.19 109 TRP A O 1
ATOM 833 N N . MET A 1 110 ? 7.319 8.766 -8.612 1.00 96.56 110 MET A N 1
ATOM 834 C CA . MET A 1 110 ? 7.583 9.490 -7.365 1.00 96.56 110 MET A CA 1
ATOM 835 C C . MET A 1 110 ? 8.418 10.753 -7.612 1.00 96.56 110 MET A C 1
ATOM 837 O O . MET A 1 110 ? 8.040 11.851 -7.194 1.00 96.56 110 MET A O 1
ATOM 841 N N . MET A 1 111 ? 9.520 10.609 -8.351 1.00 95.06 111 MET A N 1
ATOM 842 C CA . MET A 1 111 ? 10.420 11.717 -8.673 1.00 95.06 111 MET A CA 1
ATOM 843 C C . MET A 1 111 ? 9.745 12.776 -9.537 1.00 95.06 111 MET A C 1
ATOM 845 O O . MET A 1 111 ? 9.913 13.967 -9.284 1.00 95.06 111 MET A O 1
ATOM 849 N N . GLU A 1 112 ? 8.968 12.356 -10.532 1.00 93.00 112 GLU A N 1
ATOM 850 C CA . GLU A 1 112 ? 8.205 13.266 -11.372 1.00 93.00 112 GLU A CA 1
ATOM 851 C C . GLU A 1 112 ? 7.145 13.999 -10.545 1.00 93.00 112 GLU A C 1
ATOM 853 O O . GLU A 1 112 ? 7.063 15.226 -10.581 1.00 93.00 112 GLU A O 1
ATOM 858 N N . CYS A 1 113 ? 6.322 13.280 -9.788 1.00 93.44 113 CYS A N 1
ATOM 859 C CA . CYS A 1 113 ? 5.164 13.855 -9.120 1.00 93.44 113 CYS A CA 1
ATOM 860 C C . CYS A 1 113 ? 5.551 14.742 -7.929 1.00 93.44 113 CYS A C 1
ATOM 862 O O . CYS A 1 113 ? 4.952 15.805 -7.755 1.00 93.44 113 CYS A O 1
ATOM 864 N N . PHE A 1 114 ? 6.545 14.335 -7.135 1.00 93.06 114 PHE A N 1
ATOM 865 C CA . PHE A 1 114 ? 6.854 14.957 -5.843 1.00 93.06 114 PHE A CA 1
ATOM 866 C C . PHE A 1 114 ? 8.267 15.550 -5.740 1.00 93.06 114 PHE A C 1
ATOM 868 O O . PHE A 1 114 ? 8.527 16.346 -4.840 1.00 93.06 114 PHE A O 1
ATOM 875 N N . GLY A 1 115 ? 9.189 15.193 -6.638 1.00 94.44 115 GLY A N 1
ATOM 876 C CA . GLY A 1 115 ? 10.597 15.580 -6.528 1.00 94.44 115 GLY A CA 1
ATOM 877 C C . GLY A 1 115 ? 11.356 14.806 -5.444 1.00 94.44 115 GLY A C 1
ATOM 878 O O . GLY A 1 115 ? 10.794 13.978 -4.725 1.00 94.44 115 GLY A O 1
ATOM 879 N N . ALA A 1 116 ? 12.664 15.057 -5.340 1.00 94.62 116 ALA A N 1
ATOM 880 C CA . ALA A 1 116 ? 13.571 14.274 -4.495 1.00 94.62 116 ALA A CA 1
ATOM 881 C C . ALA A 1 116 ? 13.267 14.392 -2.992 1.00 94.62 116 ALA A C 1
ATOM 883 O O . ALA A 1 116 ? 13.300 13.392 -2.284 1.00 94.62 116 ALA A O 1
ATOM 884 N N . GLU A 1 117 ? 12.968 15.604 -2.518 1.00 93.12 117 GLU A N 1
ATOM 885 C CA . GLU A 1 117 ? 12.787 15.898 -1.092 1.00 93.12 117 GLU A CA 1
ATOM 886 C C . GLU A 1 117 ? 11.558 15.183 -0.521 1.00 93.12 117 GLU A C 1
ATOM 888 O O . GLU A 1 117 ? 11.688 14.361 0.382 1.00 93.12 117 GLU A O 1
ATOM 893 N N . ILE A 1 118 ? 10.382 15.407 -1.116 1.00 90.69 118 ILE A N 1
ATOM 894 C CA . ILE A 1 118 ? 9.125 14.782 -0.677 1.00 90.69 118 ILE A CA 1
ATOM 895 C C . ILE A 1 118 ? 9.157 13.263 -0.902 1.00 90.69 118 ILE A C 1
ATOM 897 O O . ILE A 1 118 ? 8.642 12.498 -0.088 1.00 90.69 118 ILE A O 1
ATOM 901 N N . SER A 1 119 ? 9.793 12.794 -1.982 1.00 93.25 119 SER A N 1
ATOM 902 C CA . SER A 1 119 ? 9.936 11.351 -2.220 1.00 93.25 119 SER A CA 1
ATOM 903 C C . SER A 1 119 ? 10.792 10.655 -1.160 1.00 93.25 119 SER A C 1
ATOM 905 O O . SER A 1 119 ? 10.573 9.476 -0.885 1.00 93.25 119 SER A O 1
ATOM 907 N N . ALA A 1 120 ? 11.752 11.370 -0.566 1.00 93.25 120 ALA A N 1
ATOM 908 C CA . ALA A 1 120 ? 12.634 10.861 0.479 1.00 93.25 120 ALA A CA 1
ATOM 909 C C . ALA A 1 120 ? 12.092 11.074 1.909 1.00 93.25 120 ALA A C 1
ATOM 911 O O . ALA A 1 120 ? 12.705 10.576 2.859 1.00 93.25 120 ALA A O 1
ATOM 912 N N . ASP A 1 121 ? 10.962 11.771 2.084 1.00 94.31 121 ASP A N 1
ATOM 913 C CA . ASP A 1 121 ? 10.347 11.998 3.395 1.00 94.31 121 ASP A CA 1
ATOM 914 C C . ASP A 1 121 ? 9.751 10.699 3.956 1.00 94.31 121 ASP A C 1
ATOM 916 O O . ASP A 1 121 ? 8.643 10.270 3.621 1.00 94.31 121 ASP A O 1
ATOM 920 N N . ARG A 1 122 ? 10.503 10.072 4.863 1.00 94.50 122 ARG A N 1
ATOM 921 C CA . ARG A 1 122 ? 10.131 8.804 5.498 1.00 94.50 122 ARG A CA 1
ATOM 922 C C . ARG A 1 122 ? 8.859 8.908 6.336 1.00 94.50 122 ARG A C 1
ATOM 924 O O . ARG A 1 122 ? 8.129 7.925 6.414 1.00 94.50 122 ARG A O 1
ATOM 931 N N . ILE A 1 123 ? 8.592 10.059 6.954 1.00 93.19 123 ILE A N 1
ATOM 932 C CA . ILE A 1 123 ? 7.406 10.251 7.795 1.00 93.19 123 ILE A CA 1
ATOM 933 C C . ILE A 1 123 ? 6.174 10.331 6.898 1.00 93.19 123 ILE A C 1
ATOM 935 O O . ILE A 1 123 ? 5.207 9.605 7.125 1.00 93.19 123 ILE A O 1
ATOM 939 N N . GLU A 1 124 ? 6.225 11.135 5.831 1.00 91.88 124 GLU A N 1
ATOM 940 C CA . GLU A 1 124 ? 5.108 11.212 4.887 1.00 91.88 124 GLU A CA 1
ATOM 941 C C . GLU A 1 124 ? 4.863 9.861 4.203 1.00 91.88 124 GLU A C 1
ATOM 943 O O . GLU A 1 124 ? 3.714 9.436 4.090 1.00 91.88 124 GLU A O 1
ATOM 948 N N . ARG A 1 125 ? 5.918 9.147 3.779 1.00 94.50 125 ARG A N 1
ATOM 949 C CA . ARG A 1 125 ? 5.759 7.813 3.172 1.00 94.50 125 ARG A CA 1
ATOM 950 C C . ARG A 1 125 ? 5.133 6.809 4.139 1.00 94.50 125 ARG A C 1
ATOM 952 O O . ARG A 1 125 ? 4.274 6.041 3.716 1.00 94.50 125 ARG A O 1
ATOM 959 N N . ASN A 1 126 ? 5.511 6.853 5.416 1.00 95.62 126 ASN A N 1
ATOM 960 C CA . ASN A 1 126 ? 4.922 6.000 6.444 1.00 95.62 126 ASN A CA 1
ATOM 961 C C . ASN A 1 126 ? 3.423 6.290 6.635 1.00 95.62 126 ASN A C 1
ATOM 963 O O . ASN A 1 126 ? 2.607 5.373 6.588 1.00 95.62 126 ASN A O 1
ATOM 967 N N . HIS A 1 127 ? 3.042 7.565 6.774 1.00 94.25 127 HIS A N 1
ATOM 968 C CA . HIS A 1 127 ? 1.633 7.948 6.927 1.00 94.25 127 HIS A CA 1
ATOM 969 C C . HIS A 1 127 ? 0.797 7.594 5.694 1.00 94.25 127 HIS A C 1
ATOM 971 O O . HIS A 1 127 ? -0.295 7.053 5.839 1.00 94.25 127 HIS A O 1
ATOM 977 N N . ARG A 1 128 ? 1.320 7.840 4.485 1.00 94.31 128 ARG A N 1
ATOM 978 C CA . ARG A 1 128 ? 0.627 7.492 3.236 1.00 94.31 128 ARG A CA 1
ATOM 979 C C . ARG A 1 128 ? 0.432 5.988 3.096 1.00 94.31 128 ARG A C 1
ATOM 981 O O . ARG A 1 128 ? -0.636 5.568 2.682 1.00 94.31 128 ARG A O 1
ATOM 988 N N . PHE A 1 129 ? 1.420 5.175 3.464 1.00 97.44 129 PHE A N 1
ATOM 989 C CA . PHE A 1 129 ? 1.248 3.723 3.459 1.00 97.44 129 PHE A CA 1
ATOM 990 C C . PHE A 1 129 ? 0.156 3.270 4.442 1.00 97.44 129 PHE A C 1
ATOM 992 O O . PHE A 1 129 ? -0.697 2.466 4.075 1.00 97.44 129 PHE A O 1
ATOM 999 N N . PHE A 1 130 ? 0.150 3.811 5.666 1.00 97.44 130 PHE A N 1
ATOM 1000 C CA . PHE A 1 130 ? -0.865 3.478 6.667 1.00 97.44 130 PHE A CA 1
ATOM 1001 C C . PHE A 1 130 ? -2.283 3.873 6.224 1.00 97.44 130 PHE A C 1
ATOM 1003 O O . PHE A 1 130 ? -3.222 3.108 6.440 1.00 97.44 130 PHE A O 1
ATOM 1010 N N . GLU A 1 131 ? -2.434 5.032 5.579 1.00 96.06 131 GLU A N 1
ATOM 1011 C CA . GLU A 1 131 ? -3.698 5.501 4.996 1.00 96.06 131 GLU A CA 1
ATOM 1012 C C . GLU A 1 131 ? -4.241 4.499 3.966 1.00 96.06 131 GLU A C 1
ATOM 1014 O O . GLU A 1 131 ? -5.328 3.966 4.161 1.00 96.06 131 GLU A O 1
ATOM 1019 N N . GLU A 1 132 ? -3.455 4.147 2.945 1.00 97.88 132 GLU A N 1
ATOM 1020 C CA . GLU A 1 132 ? -3.880 3.222 1.878 1.00 97.88 132 GLU A CA 1
ATOM 1021 C C . GLU A 1 132 ? -4.154 1.803 2.420 1.00 97.88 132 GLU A C 1
ATOM 1023 O O . GLU A 1 132 ? -5.111 1.139 2.016 1.00 97.88 132 GLU A O 1
ATOM 1028 N N . ALA A 1 133 ? -3.353 1.331 3.385 1.00 97.94 133 ALA A N 1
ATOM 1029 C CA . ALA A 1 133 ? -3.596 0.052 4.052 1.00 97.94 133 ALA A CA 1
ATOM 1030 C C . ALA A 1 133 ? -4.919 0.061 4.839 1.00 97.94 133 ALA A C 1
ATOM 1032 O O . ALA A 1 133 ? -5.655 -0.929 4.820 1.00 97.94 133 ALA A O 1
ATOM 1033 N N . THR A 1 134 ? -5.237 1.180 5.498 1.00 97.62 134 THR A N 1
ATOM 1034 C CA . THR A 1 134 ? -6.487 1.361 6.249 1.00 97.62 134 THR A CA 1
ATOM 1035 C C . THR A 1 134 ? -7.692 1.451 5.311 1.00 97.62 134 THR A C 1
ATOM 1037 O O . THR A 1 134 ? -8.716 0.823 5.575 1.00 97.62 134 THR A O 1
ATOM 1040 N N . GLU A 1 135 ? -7.567 2.162 4.188 1.00 98.00 135 GLU A N 1
ATOM 1041 C CA . GLU A 1 135 ? -8.603 2.226 3.151 1.00 98.00 135 GLU A CA 1
ATOM 1042 C C . GLU A 1 135 ? -8.895 0.838 2.557 1.00 98.00 135 GLU A C 1
ATOM 1044 O O . GLU A 1 135 ? -10.061 0.470 2.391 1.00 98.00 135 GLU A O 1
ATOM 1049 N N . LEU A 1 136 ? -7.862 0.021 2.313 1.00 98.25 136 LEU A N 1
ATOM 1050 C CA . LEU A 1 136 ? -8.035 -1.349 1.823 1.00 98.25 136 LEU A CA 1
ATOM 1051 C C . LEU A 1 136 ? -8.812 -2.225 2.816 1.00 98.25 136 LEU A C 1
ATOM 1053 O O . LEU A 1 136 ? -9.775 -2.886 2.428 1.00 98.25 136 LEU A O 1
ATOM 1057 N N . VAL A 1 137 ? -8.432 -2.245 4.097 1.00 98.12 137 VAL A N 1
ATOM 1058 C CA . VAL A 1 137 ? -9.143 -3.081 5.084 1.00 98.12 137 VAL A CA 1
ATOM 1059 C C . VAL A 1 137 ? -10.554 -2.565 5.366 1.00 98.12 137 VAL A C 1
ATOM 1061 O O . VAL A 1 137 ? -11.462 -3.373 5.568 1.00 98.12 137 VAL A O 1
ATOM 1064 N N . GLN A 1 138 ? -10.773 -1.247 5.300 1.00 98.38 138 GLN A N 1
ATOM 1065 C CA . GLN A 1 138 ? -12.108 -0.653 5.356 1.00 98.38 138 GLN A CA 1
ATOM 1066 C C . GLN A 1 138 ? -12.972 -1.134 4.182 1.00 98.38 138 GLN A C 1
ATOM 1068 O O . GLN A 1 138 ? -14.119 -1.531 4.390 1.00 98.38 138 GLN A O 1
ATOM 1073 N N . ALA A 1 139 ? -12.430 -1.147 2.959 1.00 97.88 139 ALA A N 1
ATOM 1074 C CA . ALA A 1 139 ? -13.127 -1.657 1.777 1.00 97.88 139 ALA A CA 1
ATOM 1075 C C . ALA A 1 139 ? -13.462 -3.157 1.892 1.00 97.88 139 ALA A C 1
ATOM 1077 O O . ALA A 1 139 ? -14.485 -3.602 1.373 1.00 97.88 139 ALA A O 1
ATOM 1078 N N . CYS A 1 140 ? -12.650 -3.919 2.631 1.00 97.81 140 CYS A N 1
ATOM 1079 C CA . CYS A 1 140 ? -12.901 -5.321 2.978 1.00 97.81 140 CYS A CA 1
ATOM 1080 C C . CYS A 1 140 ? -13.866 -5.512 4.170 1.00 97.81 140 CYS A C 1
ATOM 1082 O O . CYS A 1 140 ? -14.107 -6.647 4.579 1.00 97.81 140 CYS A O 1
ATOM 1084 N N . GLY A 1 141 ? -14.429 -4.434 4.728 1.00 97.12 141 GLY A N 1
ATOM 1085 C CA . GLY A 1 141 ? -15.458 -4.485 5.771 1.00 97.12 141 GLY A CA 1
ATOM 1086 C C . GLY A 1 141 ? -14.957 -4.369 7.212 1.00 97.12 141 GLY A C 1
ATOM 1087 O O . GLY A 1 141 ? -15.754 -4.558 8.129 1.00 97.12 141 GLY A O 1
ATOM 1088 N N . MET A 1 142 ? -13.680 -4.043 7.439 1.00 97.50 142 MET A N 1
ATOM 1089 C CA . MET A 1 142 ? -13.164 -3.789 8.786 1.00 97.50 142 MET A CA 1
ATOM 1090 C C . MET A 1 142 ? -13.776 -2.517 9.381 1.00 97.50 142 MET A C 1
ATOM 1092 O O . MET A 1 142 ? -13.788 -1.453 8.756 1.00 97.50 142 MET A O 1
ATOM 1096 N N . THR A 1 143 ? -14.252 -2.606 10.620 1.00 97.31 143 THR A N 1
ATOM 1097 C CA . THR A 1 143 ? -14.776 -1.453 11.356 1.00 97.31 143 THR A CA 1
ATOM 1098 C C . THR A 1 143 ? -13.650 -0.613 11.963 1.00 97.31 143 THR A C 1
ATOM 1100 O O . THR A 1 143 ? -12.572 -1.109 12.293 1.00 97.31 143 THR A O 1
ATOM 1103 N N . ALA A 1 144 ? -13.920 0.673 12.206 1.00 96.75 144 ALA A N 1
ATOM 1104 C CA . ALA A 1 144 ? -12.965 1.554 12.882 1.00 96.75 144 ALA A CA 1
ATOM 1105 C C . ALA A 1 144 ? -12.599 1.063 14.298 1.00 96.75 144 ALA A C 1
ATOM 1107 O O . ALA A 1 144 ? -11.470 1.246 14.744 1.00 96.75 144 ALA A O 1
ATOM 1108 N N . SER A 1 145 ? -13.535 0.417 15.007 1.00 96.25 145 SER A N 1
ATOM 1109 C CA . SER A 1 145 ? -13.264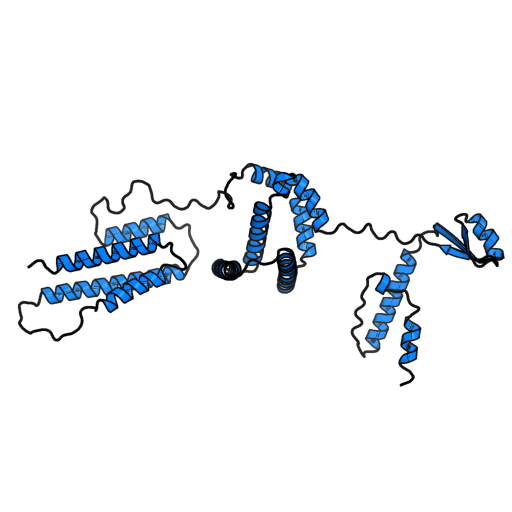 -0.151 16.333 1.00 96.25 145 SER A CA 1
ATOM 1110 C C . SER A 1 145 ? -12.262 -1.305 16.263 1.00 96.25 145 SER A C 1
ATOM 1112 O O . SER A 1 145 ? -11.328 -1.340 17.061 1.00 96.25 145 SER A O 1
ATOM 1114 N N . GLU A 1 146 ? -12.416 -2.214 15.297 1.00 96.62 146 GLU A N 1
ATOM 1115 C CA . GLU A 1 146 ? -11.465 -3.310 15.075 1.00 96.62 146 GLU A CA 1
ATOM 1116 C C . GLU A 1 146 ? -1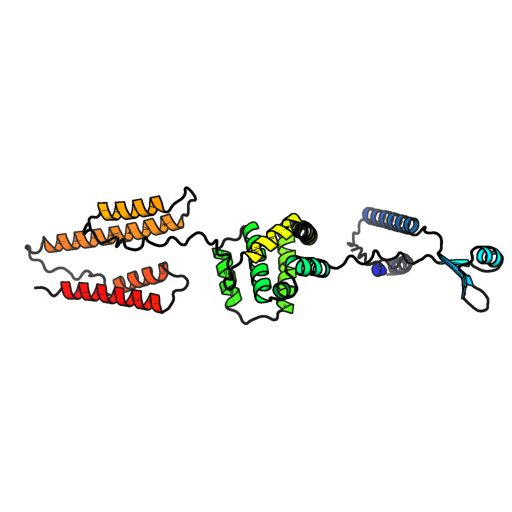0.086 -2.780 14.667 1.00 96.62 146 GLU A C 1
ATOM 1118 O O . GLU A 1 146 ? -9.071 -3.248 15.183 1.00 96.62 146 GLU A O 1
ATOM 1123 N N . ALA A 1 147 ? -10.039 -1.763 13.800 1.00 96.88 147 ALA A N 1
ATOM 1124 C CA . ALA A 1 147 ? -8.789 -1.121 13.404 1.00 96.88 147 ALA A CA 1
ATOM 1125 C C . ALA A 1 147 ? -8.049 -0.512 14.611 1.00 96.88 147 ALA A C 1
ATOM 1127 O O . ALA A 1 147 ? -6.858 -0.767 14.787 1.00 96.88 147 ALA A O 1
ATOM 1128 N N . HIS A 1 148 ? -8.743 0.226 15.489 1.00 97.19 148 HIS A N 1
ATOM 1129 C CA . HIS A 1 148 ? -8.132 0.790 16.700 1.00 97.19 148 HIS A CA 1
ATOM 1130 C C . HIS A 1 148 ? -7.607 -0.287 17.659 1.00 97.19 148 HIS A C 1
ATOM 1132 O O . HIS A 1 148 ? -6.505 -0.145 18.180 1.00 97.19 148 HIS A O 1
ATOM 1138 N N . GLN A 1 149 ? -8.329 -1.398 17.834 1.00 96.44 149 GLN A N 1
ATOM 1139 C CA . GLN A 1 149 ? -7.845 -2.513 18.659 1.00 96.44 149 GLN A CA 1
ATOM 1140 C C . GLN A 1 149 ? -6.532 -3.103 18.117 1.00 96.44 149 GLN A C 1
ATOM 1142 O O . GLN A 1 149 ? -5.632 -3.426 18.893 1.00 96.44 149 GLN A O 1
ATOM 1147 N N . LEU A 1 150 ? -6.389 -3.226 16.791 1.00 97.94 150 LEU A N 1
ATOM 1148 C CA . LEU A 1 150 ? -5.139 -3.683 16.175 1.00 97.94 150 LEU A CA 1
ATOM 1149 C C . LEU A 1 150 ? -4.008 -2.661 16.291 1.00 97.94 150 LEU A C 1
ATOM 1151 O O . LEU A 1 150 ? -2.853 -3.064 16.448 1.00 97.94 150 LEU A O 1
ATOM 1155 N N . VAL A 1 151 ? -4.322 -1.365 16.238 1.00 97.50 151 VAL A N 1
ATOM 1156 C CA . VAL A 1 151 ? -3.356 -0.295 16.518 1.00 97.50 151 VAL A CA 1
ATOM 1157 C C . VAL A 1 151 ? -2.829 -0.452 17.943 1.00 97.50 151 VAL A C 1
ATOM 1159 O O . VAL A 1 151 ? -1.626 -0.642 18.114 1.00 97.50 151 VAL A O 1
ATOM 1162 N N . ASP A 1 152 ? -3.701 -0.499 18.949 1.00 97.62 152 ASP A N 1
ATOM 1163 C CA . ASP A 1 152 ? -3.291 -0.644 20.352 1.00 97.62 152 ASP A CA 1
ATOM 1164 C C . ASP A 1 152 ? -2.458 -1.916 20.570 1.00 97.62 152 ASP A C 1
ATOM 1166 O O . ASP A 1 152 ? -1.403 -1.897 21.210 1.00 97.62 152 ASP A O 1
ATOM 1170 N N . TYR A 1 153 ? -2.879 -3.026 19.962 1.00 97.50 153 TYR A N 1
ATOM 1171 C CA . TYR A 1 153 ? -2.166 -4.297 20.039 1.00 97.50 153 TYR A CA 1
ATOM 1172 C C . TYR A 1 153 ? -0.785 -4.279 19.366 1.00 97.50 153 TYR A C 1
ATOM 1174 O O . TYR A 1 153 ? 0.126 -4.975 19.819 1.00 97.50 153 TYR A O 1
ATOM 1182 N N . THR A 1 154 ? -0.615 -3.531 18.277 1.00 96.81 154 THR A N 1
ATOM 1183 C CA . THR A 1 154 ? 0.650 -3.463 17.531 1.00 96.81 154 THR A CA 1
ATOM 1184 C C . THR A 1 154 ? 1.619 -2.494 18.197 1.00 96.81 154 THR A C 1
ATOM 1186 O O . THR A 1 154 ? 2.768 -2.848 18.450 1.00 96.81 154 THR A O 1
ATOM 1189 N N . PHE A 1 155 ? 1.140 -1.301 18.559 1.00 96.44 155 PHE A N 1
ATOM 1190 C CA . PHE A 1 155 ? 1.939 -0.266 19.218 1.00 96.44 155 PHE A CA 1
ATOM 1191 C C . PHE A 1 155 ? 2.243 -0.578 20.692 1.00 96.44 155 PHE A C 1
ATOM 1193 O O . PHE A 1 155 ? 3.166 0.000 21.258 1.00 96.44 155 PHE A O 1
ATOM 1200 N N . GLY A 1 156 ? 1.527 -1.524 21.308 1.00 96.88 156 GLY A N 1
ATOM 1201 C CA . GLY A 1 156 ? 1.840 -2.053 22.638 1.00 96.88 156 GLY A CA 1
ATOM 1202 C C . GLY A 1 156 ? 3.017 -3.040 22.688 1.00 96.88 156 GLY A C 1
ATOM 1203 O O . GLY A 1 156 ? 3.366 -3.511 23.772 1.00 96.88 156 GLY A O 1
ATOM 1204 N N . ARG A 1 157 ? 3.627 -3.395 21.547 1.00 97.31 157 ARG A N 1
ATOM 1205 C CA . ARG A 1 157 ? 4.758 -4.338 21.470 1.00 97.31 157 ARG A CA 1
ATOM 1206 C C . ARG A 1 157 ? 6.098 -3.630 21.247 1.00 97.31 157 ARG A C 1
ATOM 1208 O O . ARG A 1 157 ? 6.120 -2.471 20.839 1.00 97.31 157 ARG A O 1
ATOM 1215 N N . PRO A 1 158 ? 7.234 -4.317 21.485 1.00 97.81 158 PRO A N 1
ATOM 1216 C CA . PRO A 1 158 ? 8.538 -3.804 21.081 1.00 97.81 158 PRO A CA 1
ATOM 1217 C C . PRO A 1 158 ? 8.589 -3.495 19.580 1.00 97.81 158 PRO A C 1
ATOM 1219 O O . PRO A 1 158 ? 8.006 -4.217 18.774 1.00 97.81 158 PRO A O 1
ATOM 1222 N N . ILE A 1 159 ? 9.323 -2.442 19.223 1.00 97.38 159 ILE A N 1
ATOM 1223 C CA . ILE A 1 159 ? 9.522 -2.017 17.833 1.00 97.38 159 ILE A CA 1
ATOM 1224 C C . ILE A 1 159 ? 10.200 -3.146 17.035 1.00 97.38 159 ILE A C 1
ATOM 1226 O O . ILE A 1 159 ? 11.225 -3.677 17.467 1.00 97.38 159 ILE A O 1
ATOM 1230 N N . GLY A 1 160 ? 9.619 -3.494 15.882 1.00 96.38 160 GLY A N 1
ATOM 1231 C CA . GLY A 1 160 ? 10.127 -4.517 14.963 1.00 96.38 160 GLY A CA 1
ATOM 1232 C C . GLY A 1 160 ? 11.275 -4.044 14.063 1.00 96.38 160 GLY A C 1
ATOM 1233 O O . GLY A 1 160 ? 11.600 -2.856 13.997 1.00 96.38 160 GLY A O 1
ATOM 1234 N N . GLU A 1 161 ? 11.897 -4.988 13.354 1.00 98.06 161 GLU A N 1
ATOM 1235 C CA . GLU A 1 161 ? 12.950 -4.704 12.373 1.00 98.06 161 GLU A CA 1
ATOM 1236 C C . GLU A 1 161 ? 12.323 -4.371 11.002 1.00 98.06 161 GLU A C 1
ATOM 1238 O O . GLU A 1 161 ? 11.514 -5.156 10.504 1.00 98.06 161 GLU A O 1
ATOM 1243 N N . PRO A 1 162 ? 12.666 -3.234 10.363 1.00 97.06 162 PRO A N 1
ATOM 1244 C CA . PRO A 1 162 ? 11.988 -2.780 9.148 1.00 97.06 162 PRO A CA 1
ATOM 1245 C C . PRO A 1 162 ? 11.922 -3.786 7.990 1.00 97.06 162 PRO A C 1
ATOM 1247 O O . PRO A 1 162 ? 10.874 -3.888 7.355 1.00 97.06 162 PRO A O 1
ATOM 1250 N N . ALA A 1 163 ? 12.996 -4.517 7.678 1.00 96.56 163 ALA A N 1
ATOM 1251 C CA . ALA A 1 163 ? 12.986 -5.473 6.570 1.00 96.56 163 ALA A CA 1
ATOM 1252 C C . ALA A 1 163 ? 12.058 -6.668 6.851 1.00 96.56 163 ALA A C 1
ATOM 1254 O O . ALA A 1 163 ? 11.333 -7.111 5.955 1.00 96.56 163 ALA A O 1
ATOM 1255 N N . GLN A 1 164 ? 12.023 -7.146 8.095 1.00 97.56 164 GLN A N 1
ATOM 1256 C CA . GLN A 1 164 ? 11.083 -8.162 8.552 1.00 97.56 164 GLN A CA 1
ATOM 1257 C C . GLN A 1 164 ? 9.632 -7.679 8.436 1.00 97.56 164 GLN A C 1
ATOM 1259 O O . GLN A 1 164 ? 8.797 -8.410 7.902 1.00 97.56 164 GLN A O 1
ATOM 1264 N N . GLU A 1 165 ? 9.329 -6.455 8.878 1.00 98.19 165 GLU A N 1
ATOM 1265 C CA . GLU A 1 165 ? 7.963 -5.917 8.808 1.00 98.19 165 GLU A CA 1
ATOM 1266 C C . GLU A 1 165 ? 7.504 -5.682 7.360 1.00 98.19 165 GLU A C 1
ATOM 1268 O O . GLU A 1 165 ? 6.357 -5.977 7.023 1.00 98.19 165 GLU A O 1
ATOM 1273 N N . VAL A 1 166 ? 8.404 -5.255 6.462 1.00 98.12 166 VAL A N 1
ATOM 1274 C CA . VAL A 1 166 ? 8.116 -5.185 5.016 1.00 98.12 166 VAL A CA 1
ATOM 1275 C C . VAL A 1 166 ? 7.761 -6.568 4.465 1.00 98.12 166 VAL A C 1
ATOM 1277 O O . VAL A 1 166 ? 6.770 -6.706 3.745 1.00 98.12 166 VAL A O 1
ATOM 1280 N N . GLY A 1 167 ? 8.519 -7.608 4.828 1.00 97.75 167 GLY A N 1
ATOM 1281 C CA . GLY A 1 167 ? 8.210 -8.986 4.441 1.00 97.75 167 GLY A CA 1
ATOM 1282 C C . GLY A 1 167 ? 6.852 -9.456 4.974 1.00 97.75 167 GLY A C 1
ATOM 1283 O O . GLY A 1 167 ? 6.067 -10.048 4.233 1.00 97.75 167 GLY A O 1
ATOM 1284 N N . GLY A 1 168 ? 6.547 -9.135 6.234 1.00 98.06 168 GLY A N 1
ATOM 1285 C CA . GLY A 1 168 ? 5.260 -9.429 6.863 1.00 98.06 168 GLY A CA 1
ATOM 1286 C C . GLY A 1 168 ? 4.086 -8.782 6.128 1.00 98.06 168 GLY A C 1
ATOM 1287 O O . GLY A 1 168 ? 3.121 -9.469 5.795 1.00 98.06 168 GLY A O 1
ATOM 1288 N N . VAL A 1 169 ? 4.197 -7.492 5.803 1.00 98.31 169 VAL A N 1
ATOM 1289 C CA . VAL A 1 169 ? 3.202 -6.748 5.013 1.00 98.31 169 VAL A CA 1
ATOM 1290 C C . VAL A 1 169 ? 2.995 -7.371 3.633 1.00 98.31 169 VAL A C 1
ATOM 1292 O O . VAL A 1 169 ? 1.855 -7.547 3.210 1.00 98.31 169 VAL A O 1
ATOM 1295 N N . MET A 1 170 ? 4.067 -7.733 2.922 1.00 97.69 170 MET A N 1
ATOM 1296 C CA . MET A 1 170 ? 3.940 -8.330 1.587 1.00 97.69 170 MET A CA 1
ATOM 1297 C C . MET A 1 170 ? 3.177 -9.659 1.622 1.00 97.69 170 MET A C 1
ATOM 1299 O O . MET A 1 170 ? 2.313 -9.900 0.778 1.00 97.69 170 MET A O 1
ATOM 1303 N N . VAL A 1 171 ? 3.471 -10.516 2.605 1.00 98.38 171 VAL A N 1
ATOM 1304 C CA . VAL A 1 171 ? 2.803 -11.817 2.755 1.00 98.38 171 VAL A CA 1
ATOM 1305 C C . VAL A 1 171 ? 1.330 -11.643 3.126 1.00 98.38 171 VAL A C 1
ATOM 1307 O O . VAL A 1 171 ? 0.471 -12.315 2.551 1.00 98.38 171 VAL A O 1
ATOM 1310 N N . THR A 1 172 ? 1.014 -10.745 4.060 1.00 98.31 172 THR A N 1
ATOM 1311 C CA . THR A 1 172 ? -0.372 -10.534 4.504 1.00 98.31 172 THR A CA 1
ATOM 1312 C C . THR A 1 172 ? -1.219 -9.828 3.452 1.00 98.31 172 THR A C 1
ATOM 1314 O O . THR A 1 172 ? -2.375 -10.208 3.278 1.00 98.31 172 THR A O 1
ATOM 1317 N N . LEU A 1 173 ? -0.654 -8.887 2.686 1.00 98.56 173 LEU A N 1
ATOM 1318 C CA . LEU A 1 173 ? -1.331 -8.275 1.541 1.00 98.56 173 LEU A CA 1
ATOM 1319 C C . LEU A 1 173 ? -1.680 -9.326 0.481 1.00 98.56 173 LEU A C 1
ATOM 1321 O O . LEU A 1 173 ? -2.828 -9.396 0.046 1.00 98.56 173 LEU A O 1
ATOM 1325 N N . ALA A 1 174 ? -0.729 -10.192 0.116 1.00 98.00 174 ALA A N 1
ATOM 1326 C CA . ALA A 1 174 ? -0.984 -11.269 -0.838 1.00 98.00 174 ALA A CA 1
ATOM 1327 C C . ALA A 1 174 ? -2.081 -12.227 -0.338 1.00 98.00 174 ALA A C 1
ATOM 1329 O O . ALA A 1 174 ? -2.986 -12.581 -1.094 1.00 98.00 174 ALA A O 1
ATOM 1330 N N . ALA A 1 175 ? -2.045 -12.608 0.944 1.00 98.00 175 ALA A N 1
ATOM 1331 C CA . ALA A 1 175 ? -3.070 -13.454 1.553 1.00 98.00 175 ALA A CA 1
ATOM 1332 C C . ALA A 1 175 ? -4.456 -12.785 1.567 1.00 98.00 175 ALA A C 1
ATOM 1334 O O . ALA A 1 175 ? -5.452 -13.437 1.252 1.00 98.00 175 ALA A O 1
ATOM 1335 N N . LEU A 1 176 ? -4.524 -11.486 1.880 1.00 98.25 176 LEU A N 1
ATOM 1336 C CA . LEU A 1 176 ? -5.765 -10.713 1.852 1.00 98.25 176 LEU A CA 1
ATOM 1337 C C . LEU A 1 176 ? -6.341 -10.634 0.433 1.00 98.25 176 LEU A C 1
ATOM 1339 O O . LEU A 1 176 ? -7.540 -10.849 0.250 1.00 98.25 176 LEU A O 1
ATOM 1343 N N . CYS A 1 177 ? -5.499 -10.379 -0.573 1.00 98.44 177 CYS A N 1
ATOM 1344 C CA . CYS A 1 177 ? -5.908 -10.380 -1.976 1.00 98.44 177 CYS A CA 1
ATOM 1345 C C . CYS A 1 177 ? -6.454 -11.749 -2.399 1.00 98.44 177 CYS A C 1
ATOM 1347 O O . CYS A 1 177 ? -7.548 -11.813 -2.954 1.00 98.44 177 CYS A O 1
ATOM 1349 N N . LEU A 1 178 ? -5.763 -12.844 -2.064 1.00 98.06 178 LEU A N 1
ATOM 1350 C CA . LEU A 1 178 ? -6.236 -14.205 -2.346 1.00 98.06 178 LEU A CA 1
ATOM 1351 C C . LEU A 1 178 ? -7.596 -14.490 -1.695 1.00 98.06 178 LEU A C 1
ATOM 1353 O O . LEU A 1 178 ? -8.487 -15.023 -2.354 1.00 98.06 178 LEU A O 1
ATOM 1357 N N . ALA A 1 179 ? -7.780 -14.099 -0.430 1.00 97.94 179 ALA A N 1
ATOM 1358 C CA . ALA A 1 179 ? -9.039 -14.288 0.291 1.00 97.94 179 ALA A CA 1
ATOM 1359 C C . ALA A 1 179 ? -10.214 -13.510 -0.330 1.00 97.94 179 ALA A C 1
ATOM 1361 O O . ALA A 1 179 ? -11.356 -13.954 -0.238 1.00 97.94 179 ALA A O 1
ATOM 1362 N N . ASN A 1 180 ? -9.933 -12.381 -0.988 1.00 97.94 180 ASN A N 1
ATOM 1363 C CA . ASN A 1 180 ? -10.929 -11.537 -1.653 1.00 97.94 180 ASN A CA 1
ATOM 1364 C C . ASN A 1 180 ? -11.004 -11.756 -3.176 1.00 97.94 180 ASN A C 1
ATOM 1366 O O . ASN A 1 180 ? -11.726 -11.036 -3.861 1.00 97.94 180 ASN A O 1
ATOM 1370 N N . GLY A 1 181 ? -10.270 -12.732 -3.726 1.00 96.44 181 GLY A N 1
ATOM 1371 C CA . GLY A 1 181 ? -10.250 -13.002 -5.167 1.00 96.44 181 GLY A CA 1
ATOM 1372 C C . GLY A 1 181 ? -9.646 -11.870 -6.009 1.00 96.44 181 GLY A C 1
ATOM 1373 O O . GLY A 1 181 ? -10.051 -11.676 -7.154 1.00 96.44 181 GLY A O 1
ATOM 1374 N N . LEU A 1 182 ? -8.702 -11.112 -5.448 1.00 97.25 182 LEU A N 1
ATOM 1375 C CA . LEU A 1 182 ? -8.015 -10.002 -6.107 1.00 97.25 182 LEU A CA 1
ATOM 1376 C C . LEU A 1 182 ? -6.638 -10.435 -6.625 1.00 97.25 182 LEU A C 1
ATOM 1378 O O . LEU A 1 182 ? -5.876 -11.097 -5.920 1.00 97.25 182 LEU A O 1
ATOM 1382 N N . ASP A 1 183 ? -6.284 -9.991 -7.831 1.00 97.56 183 ASP A N 1
ATOM 1383 C CA . ASP A 1 183 ? -4.911 -10.067 -8.335 1.00 97.56 183 ASP A CA 1
ATOM 1384 C C . ASP A 1 183 ? -4.132 -8.828 -7.868 1.00 97.56 183 ASP A C 1
ATOM 1386 O O . ASP A 1 183 ? -4.322 -7.719 -8.374 1.00 97.56 183 ASP A O 1
ATOM 1390 N N . MET A 1 184 ? -3.253 -9.027 -6.882 1.00 96.19 184 MET A N 1
ATOM 1391 C CA . MET A 1 184 ? -2.428 -7.972 -6.286 1.00 96.19 184 MET A CA 1
ATOM 1392 C C . MET A 1 184 ? -1.555 -7.250 -7.324 1.00 96.19 184 MET A C 1
ATOM 1394 O O . MET A 1 184 ? -1.386 -6.032 -7.248 1.00 96.19 184 MET A O 1
ATOM 1398 N N . HIS A 1 185 ? -1.000 -7.978 -8.297 1.00 95.69 185 HIS A N 1
ATOM 1399 C CA . HIS A 1 185 ? -0.127 -7.388 -9.307 1.00 95.69 185 HIS A CA 1
ATOM 1400 C C . HIS A 1 185 ? -0.940 -6.579 -10.312 1.00 95.69 185 HIS A C 1
ATOM 1402 O O . HIS A 1 185 ? -0.612 -5.421 -10.558 1.00 95.69 185 HIS A O 1
ATOM 1408 N N . ALA A 1 186 ? -2.033 -7.137 -10.836 1.00 94.94 186 ALA A N 1
ATOM 1409 C CA . ALA A 1 186 ? -2.899 -6.422 -11.770 1.00 94.94 186 ALA A CA 1
ATOM 1410 C C . ALA A 1 186 ? -3.515 -5.156 -11.144 1.00 94.94 186 ALA A C 1
ATOM 1412 O O . ALA A 1 186 ? -3.606 -4.121 -11.812 1.00 94.94 186 ALA A O 1
ATOM 1413 N N . ALA A 1 187 ? -3.888 -5.207 -9.860 1.00 96.75 187 ALA A N 1
ATOM 1414 C CA . ALA A 1 187 ? -4.357 -4.040 -9.114 1.00 96.75 187 ALA A CA 1
ATOM 1415 C C . ALA A 1 187 ? -3.264 -2.963 -9.005 1.00 96.75 187 ALA A C 1
ATOM 1417 O O . ALA A 1 187 ? -3.522 -1.796 -9.305 1.00 96.75 187 ALA A O 1
ATOM 1418 N N . GLY A 1 188 ? -2.032 -3.359 -8.661 1.00 96.25 188 GLY A N 1
ATOM 1419 C CA . GLY A 1 188 ? -0.881 -2.457 -8.609 1.00 96.25 188 GLY A CA 1
ATOM 1420 C C . GLY A 1 188 ? -0.574 -1.795 -9.956 1.00 96.25 188 GLY A C 1
ATOM 1421 O O . GLY A 1 188 ? -0.361 -0.585 -10.007 1.00 96.25 188 GLY A O 1
ATOM 1422 N N . GLU A 1 189 ? -0.597 -2.554 -11.056 1.00 95.94 189 GLU A N 1
ATOM 1423 C CA . GLU A 1 189 ? -0.398 -2.016 -12.411 1.00 95.94 189 GLU A CA 1
ATOM 1424 C C . GLU A 1 189 ? -1.489 -1.023 -12.814 1.00 95.94 189 GLU A C 1
ATOM 1426 O O . GLU A 1 189 ? -1.195 0.047 -13.350 1.00 95.94 189 GLU A O 1
ATOM 1431 N N . THR A 1 190 ? -2.749 -1.367 -12.538 1.00 97.19 190 THR A N 1
ATOM 1432 C CA . THR A 1 190 ? -3.904 -0.513 -12.843 1.00 97.19 190 THR A CA 1
ATOM 1433 C C . THR A 1 190 ? -3.791 0.819 -12.110 1.00 97.19 190 THR A C 1
ATOM 1435 O O . THR A 1 190 ? -3.987 1.881 -12.706 1.00 97.19 190 THR A O 1
ATOM 1438 N N . GLU A 1 191 ? -3.424 0.771 -10.831 1.00 97.56 191 GLU A N 1
ATOM 1439 C CA . GLU A 1 191 ? -3.264 1.968 -10.020 1.00 97.56 191 GLU A CA 1
ATOM 1440 C C . GLU A 1 191 ? -2.064 2.805 -10.468 1.00 97.56 191 GLU A C 1
ATOM 1442 O O . GLU A 1 191 ? -2.204 4.014 -10.663 1.00 97.56 191 GLU A O 1
ATOM 1447 N N . LEU A 1 192 ? -0.912 2.177 -10.732 1.00 96.50 192 LEU A N 1
ATOM 1448 C CA . LEU A 1 192 ? 0.272 2.876 -11.234 1.00 96.50 192 LEU A CA 1
ATOM 1449 C C . LEU A 1 192 ? -0.013 3.580 -12.569 1.00 96.50 192 LEU A C 1
ATOM 1451 O O . LEU A 1 192 ? 0.384 4.733 -12.754 1.00 96.50 192 LEU A O 1
ATOM 1455 N N . ALA A 1 193 ? -0.738 2.930 -13.481 1.00 96.19 193 ALA A N 1
ATOM 1456 C CA . ALA A 1 193 ? -1.159 3.538 -14.739 1.00 96.19 193 ALA A CA 1
ATOM 1457 C C . ALA A 1 193 ? -2.080 4.749 -14.506 1.00 96.19 193 ALA A C 1
ATOM 1459 O O . ALA A 1 193 ? -1.880 5.807 -15.107 1.00 96.19 193 ALA A O 1
ATOM 1460 N N . ARG A 1 194 ? -3.050 4.630 -13.590 1.00 97.44 194 ARG A N 1
ATOM 1461 C CA . ARG A 1 194 ? -3.997 5.703 -13.253 1.00 97.44 194 ARG A CA 1
ATOM 1462 C C . ARG A 1 194 ? -3.313 6.924 -12.636 1.00 97.44 194 ARG A C 1
ATOM 1464 O O . ARG A 1 194 ? -3.618 8.053 -13.027 1.00 97.44 194 ARG A O 1
ATOM 1471 N N . ILE A 1 195 ? -2.409 6.728 -11.673 1.00 96.31 195 ILE A N 1
ATOM 1472 C CA . ILE A 1 195 ? -1.705 7.829 -10.987 1.00 96.31 195 ILE A CA 1
ATOM 1473 C C . ILE A 1 195 ? -0.623 8.476 -11.847 1.00 96.31 195 ILE A C 1
ATOM 1475 O O . ILE A 1 195 ? -0.261 9.624 -11.591 1.00 96.31 195 ILE A O 1
ATOM 1479 N N . SER A 1 196 ? -0.138 7.761 -12.864 1.00 95.62 196 SER A N 1
ATOM 1480 C CA . SER A 1 196 ? 0.810 8.279 -13.854 1.00 95.62 196 SER A CA 1
ATOM 1481 C C . SER A 1 196 ? 0.131 9.073 -14.972 1.00 95.62 196 SER A C 1
ATOM 1483 O O . SER A 1 196 ? 0.811 9.772 -15.719 1.00 95.62 196 SER A O 1
ATOM 1485 N N . ALA A 1 197 ? -1.199 9.004 -15.097 1.00 95.94 197 ALA A N 1
ATOM 1486 C CA . ALA A 1 197 ? -1.928 9.784 -16.089 1.00 95.94 197 ALA A CA 1
ATOM 1487 C C . ALA A 1 197 ? -1.730 11.300 -15.842 1.00 95.94 197 ALA A C 1
ATOM 1489 O O . ALA A 1 197 ? -1.873 11.744 -14.693 1.00 95.94 197 ALA A O 1
ATOM 1490 N N . PRO A 1 19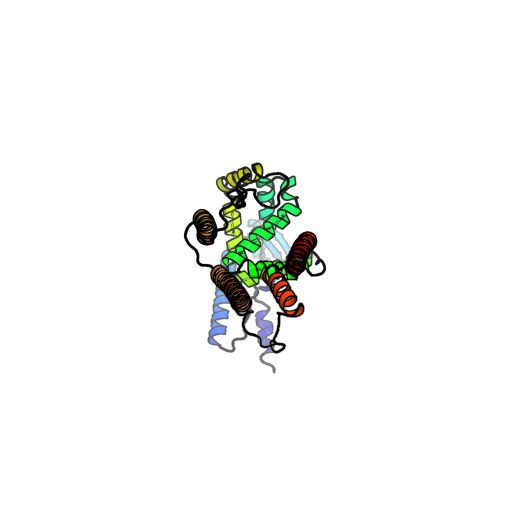8 ? -1.416 12.114 -16.873 1.00 95.38 198 PRO A N 1
ATOM 1491 C CA . PRO A 1 198 ? -1.036 13.521 -16.703 1.00 95.38 198 PRO A CA 1
ATOM 1492 C C . PRO A 1 198 ? -2.034 14.354 -15.887 1.00 95.38 198 PRO A C 1
ATOM 1494 O O . PRO A 1 198 ? -1.650 15.179 -15.054 1.00 95.38 198 PRO A O 1
ATOM 1497 N N . GLU A 1 199 ? -3.329 14.123 -16.083 1.00 95.62 199 GLU A N 1
ATOM 1498 C CA . GLU A 1 199 ? -4.408 14.789 -15.363 1.00 95.62 199 GLU A CA 1
ATOM 1499 C C . GLU A 1 199 ? -4.465 14.398 -13.881 1.00 95.62 199 GLU A C 1
ATOM 1501 O O . GLU A 1 199 ? -4.791 15.232 -13.030 1.00 95.62 199 GLU A O 1
ATOM 1506 N N . THR A 1 200 ? -4.125 13.151 -13.547 1.00 94.62 200 THR A N 1
ATOM 1507 C CA . THR A 1 200 ? -4.053 12.680 -12.160 1.00 94.62 200 THR A CA 1
ATOM 1508 C C . THR A 1 200 ? -2.814 13.245 -11.478 1.00 94.62 200 THR A C 1
ATOM 1510 O O . THR A 1 200 ? -2.930 13.775 -10.372 1.00 94.62 200 THR A O 1
ATOM 1513 N N . VAL A 1 201 ? -1.662 13.244 -12.156 1.00 94.88 201 VAL A N 1
ATOM 1514 C CA . VAL A 1 201 ? -0.425 13.878 -11.667 1.00 94.88 201 VAL A CA 1
ATOM 1515 C C . VAL A 1 201 ? -0.662 15.357 -11.352 1.00 94.88 201 VAL A C 1
ATOM 1517 O O . VAL A 1 201 ? -0.308 15.825 -10.268 1.00 94.88 201 VAL A O 1
ATOM 1520 N N . ALA A 1 202 ? -1.325 16.097 -12.247 1.00 93.69 202 ALA A N 1
ATOM 1521 C CA . ALA A 1 202 ? -1.655 17.504 -12.020 1.00 93.69 202 ALA A CA 1
ATOM 1522 C C . ALA A 1 202 ? -2.529 17.705 -10.766 1.00 93.69 202 ALA A C 1
ATOM 1524 O O . ALA A 1 202 ? -2.248 18.586 -9.950 1.00 93.69 202 ALA A O 1
ATOM 1525 N N . LYS A 1 203 ? -3.549 16.857 -10.566 1.00 93.69 203 LYS A N 1
ATOM 1526 C CA . LYS A 1 203 ? -4.404 16.891 -9.365 1.00 93.69 203 LYS A CA 1
ATOM 1527 C C . LYS A 1 203 ? -3.625 16.571 -8.091 1.00 93.69 203 LYS A C 1
ATOM 1529 O O . LYS A 1 203 ? -3.823 17.242 -7.080 1.00 93.69 203 LYS A O 1
ATOM 1534 N N . ILE A 1 204 ? -2.749 15.567 -8.125 1.00 93.19 204 ILE A N 1
ATOM 1535 C CA . ILE A 1 204 ? -1.928 15.175 -6.972 1.00 93.19 204 ILE A CA 1
ATOM 1536 C C . ILE A 1 204 ? -0.983 16.316 -6.587 1.00 93.19 204 ILE A C 1
ATOM 1538 O O . ILE A 1 204 ? -0.924 16.684 -5.415 1.00 93.19 204 ILE A O 1
ATOM 1542 N N . ARG A 1 205 ? -0.308 16.935 -7.562 1.00 92.69 205 ARG A N 1
ATOM 1543 C CA . ARG A 1 205 ? 0.563 18.096 -7.327 1.00 92.69 205 ARG A CA 1
ATOM 1544 C C . ARG A 1 205 ? -0.197 19.280 -6.734 1.00 92.69 205 ARG A C 1
ATOM 1546 O O . ARG A 1 205 ? 0.274 19.872 -5.768 1.00 92.69 205 ARG A O 1
ATOM 1553 N N . ALA A 1 206 ? -1.385 19.591 -7.257 1.00 91.88 206 ALA A N 1
ATOM 1554 C CA . ALA A 1 206 ? -2.224 20.659 -6.716 1.00 91.88 206 ALA A CA 1
ATOM 1555 C C . ALA A 1 206 ? -2.635 20.386 -5.258 1.00 91.88 206 ALA A C 1
ATOM 1557 O O . ALA A 1 206 ? -2.539 21.276 -4.416 1.00 91.88 206 ALA A O 1
ATOM 1558 N N . LYS A 1 207 ? -3.028 19.143 -4.939 1.00 88.94 207 LYS A N 1
ATOM 1559 C CA . LYS A 1 207 ? -3.347 18.733 -3.563 1.00 88.94 207 LYS A CA 1
ATOM 1560 C C . LYS A 1 207 ? -2.139 18.840 -2.636 1.00 88.94 207 LYS A C 1
ATOM 1562 O O . LYS A 1 207 ? -2.288 19.315 -1.518 1.00 88.94 207 LYS A O 1
ATOM 1567 N N . GLN A 1 208 ? -0.961 18.418 -3.090 1.00 87.94 208 GLN A N 1
ATOM 1568 C CA . GLN A 1 208 ? 0.262 18.508 -2.292 1.00 87.94 208 GLN A CA 1
ATOM 1569 C C . GLN A 1 208 ? 0.679 19.955 -2.029 1.00 87.94 208 GLN A C 1
ATOM 1571 O O . GLN A 1 208 ? 1.002 20.297 -0.898 1.00 87.94 208 GLN A O 1
ATOM 1576 N N . ALA A 1 209 ? 0.602 20.828 -3.036 1.00 87.00 209 ALA A N 1
ATOM 1577 C CA . ALA A 1 209 ? 0.913 22.247 -2.874 1.00 87.00 209 ALA A CA 1
ATOM 1578 C C . ALA A 1 209 ? -0.022 22.958 -1.876 1.00 87.00 209 ALA A C 1
ATOM 1580 O O . ALA A 1 209 ? 0.373 23.948 -1.267 1.00 87.00 209 ALA A O 1
ATOM 1581 N N . ALA A 1 210 ? -1.245 22.450 -1.702 1.00 85.38 210 ALA A N 1
ATOM 1582 C CA . ALA A 1 210 ? -2.223 22.975 -0.755 1.00 85.38 210 ALA A CA 1
ATOM 1583 C C . ALA A 1 210 ? -2.068 22.422 0.675 1.00 85.38 210 ALA A C 1
ATOM 1585 O O . ALA A 1 210 ? -2.812 22.848 1.559 1.00 85.38 210 ALA A O 1
ATOM 1586 N N . LYS A 1 211 ? -1.150 21.475 0.931 1.00 78.75 211 LYS A N 1
ATOM 1587 C CA . LYS A 1 211 ? -1.002 20.893 2.269 1.00 78.75 211 LYS A CA 1
ATOM 1588 C C . LYS A 1 211 ? -0.342 21.876 3.252 1.00 78.75 211 LYS A C 1
ATOM 1590 O O . LYS A 1 211 ? 0.710 22.443 2.947 1.00 78.75 211 LYS A O 1
ATOM 1595 N N . PRO A 1 212 ? -0.890 22.025 4.468 1.00 76.50 212 PRO A N 1
ATOM 1596 C CA . PRO A 1 212 ? -0.223 22.720 5.564 1.00 76.50 212 PRO A CA 1
ATOM 1597 C C . PRO A 1 212 ? 1.028 21.954 6.007 1.00 76.50 212 PRO A C 1
ATOM 1599 O O . PRO A 1 212 ? 1.027 20.727 6.071 1.00 76.50 212 PRO A O 1
ATOM 1602 N N . LYS A 1 213 ? 2.095 22.670 6.373 1.00 65.81 213 LYS A N 1
ATOM 1603 C CA . LYS A 1 213 ? 3.427 22.084 6.618 1.00 65.81 213 LYS A CA 1
ATOM 1604 C C . LYS A 1 213 ? 3.558 21.187 7.865 1.00 65.81 213 LYS A C 1
ATOM 1606 O O . LYS A 1 213 ? 4.632 20.629 8.065 1.00 65.81 213 LYS A O 1
ATOM 1611 N N . HIS A 1 214 ? 2.528 21.038 8.708 1.00 59.12 214 HIS A N 1
ATOM 1612 C CA . HIS A 1 214 ? 2.695 20.456 10.054 1.00 59.12 214 HIS A CA 1
ATOM 1613 C C . HIS A 1 214 ? 1.579 19.518 10.545 1.00 59.12 214 HIS A C 1
ATOM 1615 O O . HIS A 1 214 ? 1.521 19.246 11.741 1.00 59.12 214 HIS A O 1
ATOM 1621 N N . SER A 1 215 ? 0.712 18.995 9.673 1.00 61.59 215 SER A N 1
ATOM 1622 C CA . SER A 1 215 ? -0.322 18.033 10.089 1.00 61.59 215 SER A CA 1
ATOM 1623 C C . SER A 1 215 ? -0.223 16.722 9.303 1.00 61.59 215 SER A C 1
ATOM 1625 O O . SER A 1 215 ? -0.144 16.768 8.075 1.00 61.59 215 SER A O 1
ATOM 1627 N N . PRO A 1 216 ? -0.260 15.550 9.972 1.00 59.44 216 PRO A N 1
ATOM 1628 C CA . PRO A 1 216 ? -0.360 14.256 9.296 1.00 59.44 216 PRO A CA 1
ATOM 1629 C C . PRO A 1 216 ? -1.731 14.045 8.636 1.00 59.44 216 PRO A C 1
ATOM 1631 O O . PRO A 1 216 ? -1.858 13.200 7.756 1.00 59.44 216 PRO A O 1
ATOM 1634 N N . LEU A 1 217 ? -2.745 14.818 9.035 1.00 57.88 217 LEU A N 1
ATOM 1635 C CA . LEU A 1 217 ? -4.091 14.769 8.476 1.00 57.88 217 LEU A CA 1
ATOM 1636 C C . LEU A 1 217 ? -4.330 15.973 7.552 1.00 57.88 217 LEU A C 1
ATOM 1638 O O . LEU A 1 217 ? -3.967 17.095 7.930 1.00 57.88 217 LEU A O 1
ATOM 1642 N N . PRO A 1 218 ? -4.968 15.788 6.380 1.00 55.69 218 PRO A N 1
ATOM 1643 C CA . PRO A 1 218 ? -5.459 16.913 5.595 1.00 55.69 218 PRO A CA 1
ATOM 1644 C C . PRO A 1 218 ? -6.454 17.721 6.442 1.00 55.69 218 PRO A C 1
ATOM 1646 O O . PRO A 1 218 ? -7.340 17.153 7.073 1.00 55.69 218 PRO A O 1
ATOM 1649 N N . GLU A 1 219 ? -6.321 19.051 6.454 1.00 52.28 219 GLU A N 1
ATOM 1650 C CA . GLU A 1 219 ? -7.131 19.974 7.277 1.00 52.28 219 GLU A CA 1
ATOM 1651 C C . GLU A 1 219 ? -8.652 19.901 7.029 1.00 52.28 219 GLU A C 1
ATOM 1653 O O . GLU A 1 219 ? -9.430 20.498 7.766 1.00 52.28 219 GLU A O 1
ATOM 1658 N N . THR A 1 220 ? -9.112 19.121 6.049 1.00 44.53 220 THR A N 1
ATOM 1659 C CA . THR A 1 220 ? -10.527 18.809 5.815 1.00 44.53 220 THR A CA 1
ATOM 1660 C C . THR A 1 220 ? -11.050 17.672 6.701 1.00 44.53 220 THR A C 1
ATOM 1662 O O . THR A 1 220 ? -11.855 16.859 6.249 1.00 44.53 220 THR A O 1
ATOM 1665 N N . ALA A 1 221 ? -10.642 17.598 7.969 1.00 43.38 221 ALA A N 1
ATOM 1666 C CA . ALA A 1 221 ? -11.519 16.977 8.955 1.00 43.38 221 ALA A CA 1
ATOM 1667 C C . ALA A 1 221 ? -12.773 17.860 9.031 1.00 43.38 221 ALA A C 1
ATOM 1669 O O . ALA A 1 221 ? -12.652 19.080 9.171 1.00 43.38 221 ALA A O 1
ATOM 1670 N N . ALA A 1 222 ? -13.965 17.272 8.873 1.00 43.94 222 ALA A N 1
ATOM 1671 C CA . ALA A 1 222 ? -15.226 17.990 9.057 1.00 43.94 222 ALA A CA 1
ATOM 1672 C C . ALA A 1 222 ? -15.120 18.866 10.316 1.00 43.94 222 ALA A C 1
ATOM 1674 O O . ALA A 1 222 ? -14.567 18.385 11.312 1.00 43.94 222 ALA A O 1
ATOM 1675 N N . PRO A 1 223 ? -15.568 20.137 10.277 1.00 37.81 223 PRO A N 1
ATOM 1676 C CA . PRO A 1 223 ? -15.342 21.057 11.378 1.00 37.81 223 PRO A CA 1
ATOM 1677 C C . PRO A 1 223 ? -15.813 20.386 12.660 1.00 37.81 223 PRO A C 1
ATOM 1679 O O . PRO A 1 223 ? -16.993 20.056 12.788 1.00 37.81 223 PRO A O 1
ATOM 1682 N N . ILE A 1 224 ? -14.878 20.151 13.586 1.00 41.84 224 ILE A N 1
ATOM 1683 C CA . ILE A 1 224 ? -15.219 19.764 14.950 1.00 41.84 224 ILE A CA 1
ATOM 1684 C C . ILE A 1 224 ? -16.213 20.826 15.399 1.00 41.84 224 ILE A C 1
ATOM 1686 O O . ILE A 1 224 ? -15.866 22.009 15.448 1.00 41.84 224 ILE A O 1
ATOM 1690 N N . LEU A 1 225 ? -17.465 20.417 15.614 1.00 40.38 225 LEU A N 1
ATOM 1691 C CA . LEU A 1 225 ? -18.549 21.309 16.001 1.00 40.38 225 LEU A CA 1
ATOM 1692 C C . LEU A 1 225 ? -18.131 22.006 17.297 1.00 40.38 225 LEU A C 1
ATOM 1694 O O . LEU A 1 225 ? -18.199 21.429 18.381 1.00 40.38 225 LEU A O 1
ATOM 1698 N N . LYS A 1 226 ? -17.651 23.245 17.179 1.00 39.75 226 LYS A N 1
ATOM 1699 C CA . LYS A 1 226 ? -17.379 24.094 18.331 1.00 39.75 226 LYS A CA 1
ATOM 1700 C C . LYS A 1 226 ? -18.724 24.502 18.916 1.00 39.75 226 LYS A C 1
ATOM 1702 O O . LYS A 1 226 ? -19.616 24.931 18.182 1.00 39.75 226 LYS A O 1
ATOM 1707 N N . ALA A 1 227 ? -18.871 24.366 20.231 1.00 42.22 227 ALA A N 1
ATOM 1708 C CA . ALA A 1 227 ? -19.970 25.016 20.931 1.00 42.22 227 ALA A CA 1
ATOM 1709 C C . ALA A 1 227 ? -19.937 26.523 20.593 1.00 42.22 227 ALA A C 1
ATOM 1711 O O . ALA A 1 227 ? -18.836 27.081 20.534 1.00 42.22 227 ALA A O 1
ATOM 1712 N N . PRO A 1 228 ? -21.085 27.176 20.335 1.00 47.72 228 PRO A N 1
ATOM 1713 C CA . PRO A 1 228 ? -21.114 28.606 20.044 1.00 47.72 228 PRO A CA 1
ATOM 1714 C C . PRO A 1 228 ? -20.401 29.382 21.157 1.00 47.72 228 PRO A C 1
ATOM 1716 O O . PRO A 1 228 ? -20.743 29.245 22.332 1.00 47.72 228 PRO A O 1
ATOM 1719 N N . GLU A 1 229 ? -19.390 30.178 20.808 1.00 44.78 229 GLU A N 1
ATOM 1720 C CA . GLU A 1 229 ? -18.712 31.027 21.788 1.00 44.78 229 GLU A CA 1
ATOM 1721 C C . GLU A 1 229 ? -19.707 32.055 22.352 1.00 44.78 229 GLU A C 1
ATOM 1723 O O . GLU A 1 229 ? -20.329 32.811 21.608 1.00 44.78 229 GLU A O 1
ATOM 1728 N N . GLY A 1 230 ? -19.861 32.088 23.679 1.00 50.88 230 GLY A N 1
ATOM 1729 C CA . GLY A 1 230 ? -20.655 33.104 24.384 1.00 50.88 230 GLY A CA 1
ATOM 1730 C C . GLY A 1 230 ? -22.084 32.706 24.769 1.00 50.88 230 GLY A C 1
ATOM 1731 O O . GLY A 1 230 ? -22.728 33.448 25.519 1.00 50.88 230 GLY A O 1
ATOM 1732 N N . GLU A 1 231 ? -22.568 31.536 24.350 1.00 48.06 231 GLU A N 1
ATOM 1733 C CA . GLU A 1 231 ? -23.792 30.951 24.899 1.00 48.06 231 GLU A CA 1
ATOM 1734 C C . GLU A 1 231 ? -23.435 30.062 26.093 1.00 48.06 231 GLU A C 1
ATOM 1736 O O . GLU A 1 231 ? -23.080 28.898 25.938 1.00 48.06 231 GLU A O 1
ATOM 1741 N N . ASP A 1 232 ? -23.527 30.605 27.309 1.00 53.94 232 ASP A N 1
ATOM 1742 C CA . ASP A 1 232 ? -23.670 29.747 28.483 1.00 53.94 232 ASP A CA 1
ATOM 1743 C C . ASP A 1 232 ? -25.076 29.116 28.410 1.00 53.94 232 ASP A C 1
ATOM 1745 O O . ASP A 1 232 ? -26.069 29.844 28.547 1.00 53.94 232 ASP A O 1
ATOM 1749 N N . PRO A 1 233 ? -25.205 27.789 28.203 1.00 52.31 233 PRO A N 1
ATOM 1750 C CA . PRO A 1 233 ? -26.505 27.122 28.105 1.00 52.31 233 PRO A CA 1
ATOM 1751 C C . PRO A 1 233 ? -27.349 27.253 29.388 1.00 52.31 233 PRO A C 1
ATOM 1753 O O . PRO A 1 233 ? -28.519 26.867 29.396 1.00 52.31 233 PRO A O 1
ATOM 1756 N N . MET A 1 234 ? -26.776 27.807 30.464 1.00 51.06 234 MET A N 1
ATOM 1757 C CA . MET A 1 234 ? -27.399 28.042 31.765 1.00 51.06 234 MET A CA 1
ATOM 1758 C C . MET A 1 234 ? -27.678 29.528 32.067 1.00 51.06 234 MET A C 1
ATOM 1760 O O . MET A 1 234 ? -28.221 29.832 33.133 1.00 51.06 234 MET A O 1
ATOM 1764 N N . LYS A 1 235 ? -27.371 30.461 31.152 1.00 51.41 235 LYS A N 1
ATOM 1765 C CA . LYS A 1 235 ? -27.417 31.916 31.411 1.00 51.41 235 LYS A CA 1
ATOM 1766 C C . LYS A 1 235 ? -28.804 32.461 31.771 1.00 51.41 235 LYS A C 1
ATOM 1768 O O . LYS A 1 235 ? -28.904 33.487 32.436 1.00 51.41 235 LYS A O 1
ATOM 1773 N N . HIS A 1 236 ? -29.876 31.794 31.343 1.00 51.94 236 HIS A N 1
ATOM 1774 C CA . HIS A 1 236 ? -31.237 32.336 31.431 1.00 51.94 236 HIS A CA 1
ATOM 1775 C C . HIS A 1 236 ? -32.068 31.870 32.631 1.00 51.94 236 HIS A C 1
ATOM 1777 O O . HIS A 1 236 ? -33.257 32.149 32.675 1.00 51.94 236 HIS A O 1
ATOM 1783 N N . GLY A 1 237 ? -31.494 31.190 33.627 1.00 55.66 237 GLY A N 1
ATOM 1784 C CA . GLY A 1 237 ? -32.239 30.838 34.849 1.00 55.66 237 GLY A CA 1
ATOM 1785 C C . GLY A 1 237 ? -33.370 29.810 34.663 1.00 55.66 237 GLY A C 1
ATOM 1786 O O . GLY A 1 237 ? -33.893 29.303 35.653 1.00 55.66 237 GLY A O 1
ATOM 1787 N N . ASP A 1 238 ? -33.684 29.412 33.429 1.00 54.81 238 ASP A N 1
ATOM 1788 C CA . ASP A 1 238 ? -34.675 28.387 33.105 1.00 54.81 238 ASP A CA 1
ATOM 1789 C C . ASP A 1 238 ? -34.127 26.975 33.344 1.00 54.81 238 ASP A C 1
ATOM 1791 O O . ASP A 1 238 ? -33.678 26.263 32.432 1.00 54.81 238 ASP A O 1
ATOM 1795 N N . ARG A 1 239 ? -34.186 26.568 34.616 1.00 56.25 239 ARG A N 1
ATOM 1796 C CA . ARG A 1 239 ? -33.881 25.211 35.097 1.00 56.25 239 ARG A CA 1
ATOM 1797 C C . ARG A 1 239 ? -35.068 24.247 34.993 1.00 56.25 239 ARG A C 1
ATOM 1799 O O . ARG A 1 239 ? -34.991 23.149 35.539 1.00 56.25 239 ARG A O 1
ATOM 1806 N N . SER A 1 240 ? -36.164 24.631 34.333 1.00 64.19 240 SER A N 1
ATOM 1807 C CA . SER A 1 240 ? -37.307 23.728 34.184 1.00 64.19 240 SER A CA 1
ATOM 1808 C C . SER A 1 240 ? -36.944 22.504 33.336 1.00 64.19 240 SER A C 1
ATOM 1810 O O . SER A 1 240 ? -36.046 22.530 32.478 1.00 64.19 240 SER A O 1
ATOM 1812 N N . ILE A 1 241 ? -37.643 21.404 33.613 1.00 48.06 241 ILE A N 1
ATOM 1813 C CA . ILE A 1 241 ? -37.440 20.114 32.953 1.00 48.06 241 ILE A CA 1
ATOM 1814 C C . ILE A 1 241 ? -37.770 20.243 31.464 1.00 48.06 241 ILE A C 1
ATOM 1816 O O . ILE A 1 241 ? -36.958 19.827 30.634 1.00 48.06 241 ILE A O 1
ATOM 1820 N N . GLU A 1 242 ? -38.889 20.885 31.108 1.00 61.22 242 GLU A N 1
ATOM 1821 C CA . GLU A 1 242 ? -39.257 21.107 29.707 1.00 61.22 242 GLU A CA 1
ATOM 1822 C C . GLU A 1 242 ? -38.207 21.929 28.953 1.00 61.22 242 GLU A C 1
ATOM 1824 O O . GLU A 1 242 ? -37.849 21.575 27.830 1.00 61.22 242 GLU A O 1
ATOM 1829 N N . ALA A 1 243 ? -37.659 22.987 29.563 1.00 60.09 243 ALA A N 1
ATOM 1830 C CA . ALA A 1 243 ? -36.662 23.831 28.908 1.00 60.09 243 ALA A CA 1
ATOM 1831 C C . ALA A 1 243 ? -35.348 23.075 28.656 1.00 60.09 243 ALA A C 1
ATOM 1833 O O . ALA A 1 243 ? -34.727 23.231 27.605 1.00 60.09 243 ALA A O 1
ATOM 1834 N N . SER A 1 244 ? -34.944 22.204 29.584 1.00 52.38 244 SER A N 1
ATOM 1835 C CA . SER A 1 244 ? -33.736 21.383 29.439 1.00 52.38 244 SER A CA 1
ATOM 1836 C C . SER A 1 244 ? -33.901 20.296 28.375 1.00 52.38 244 SER A C 1
ATOM 1838 O O . SER A 1 244 ? -33.012 20.117 27.542 1.00 52.38 244 SER A O 1
ATOM 1840 N N . VAL A 1 245 ? -35.054 19.618 28.352 1.00 54.56 245 VAL A N 1
ATOM 1841 C CA . VAL A 1 245 ? -35.389 18.622 27.322 1.00 54.56 245 VAL A CA 1
ATOM 1842 C C . VAL A 1 245 ? -35.473 19.279 25.948 1.00 54.56 245 VAL A C 1
ATOM 1844 O O . VAL A 1 245 ? -34.902 18.759 24.991 1.00 54.56 245 VAL A O 1
ATOM 1847 N N . LYS A 1 246 ? -36.114 20.448 25.848 1.00 67.50 246 LYS A N 1
ATOM 1848 C CA . LYS A 1 246 ? -36.216 21.199 24.596 1.00 67.50 246 LYS A CA 1
ATOM 1849 C C . LYS A 1 246 ? -34.844 21.637 24.084 1.00 67.50 246 LYS A C 1
ATOM 1851 O O . LYS A 1 246 ? -34.560 21.423 22.915 1.00 67.50 246 LYS A O 1
ATOM 1856 N N . ARG A 1 247 ? -33.959 22.162 24.942 1.00 63.22 247 ARG A N 1
ATOM 1857 C CA . ARG A 1 247 ? -32.588 22.547 24.551 1.00 63.22 247 ARG A CA 1
ATOM 1858 C C . ARG A 1 247 ? -31.763 21.364 24.054 1.00 63.22 247 ARG A C 1
ATOM 1860 O O . ARG A 1 247 ? -31.120 21.476 23.017 1.00 63.22 247 ARG A O 1
ATOM 1867 N N . LEU A 1 248 ? -31.800 20.238 24.770 1.00 53.44 248 LEU A N 1
ATOM 1868 C CA . LEU A 1 248 ? -31.116 19.011 24.351 1.00 53.44 248 LEU A CA 1
ATOM 1869 C C . LEU A 1 248 ? -31.662 18.498 23.017 1.00 53.44 248 LEU A C 1
ATOM 1871 O O . LEU A 1 248 ? -30.884 18.128 22.146 1.00 53.44 248 LEU A O 1
ATOM 1875 N N . THR A 1 249 ? -32.983 18.534 22.837 1.00 55.53 249 THR A N 1
ATOM 1876 C CA . THR A 1 249 ? -33.645 18.120 21.593 1.00 55.53 249 THR A CA 1
ATOM 1877 C C . THR A 1 249 ? -33.296 19.056 20.436 1.00 55.53 249 THR A C 1
ATOM 1879 O O . THR A 1 249 ? -32.924 18.583 19.372 1.00 55.53 249 THR A O 1
ATOM 1882 N N . ASP A 1 250 ? -33.329 20.374 20.644 1.00 60.50 250 ASP A N 1
ATOM 1883 C CA . ASP A 1 250 ? -33.015 21.379 19.624 1.00 60.50 250 ASP A CA 1
ATOM 1884 C C . ASP A 1 250 ? -31.533 21.332 19.220 1.00 60.50 250 ASP A C 1
ATOM 1886 O O . ASP A 1 250 ? -31.213 21.398 18.032 1.00 60.50 250 ASP A O 1
ATOM 1890 N N . ALA A 1 251 ? -30.619 21.188 20.187 1.00 56.12 251 ALA A N 1
ATOM 1891 C CA . ALA A 1 251 ? -29.194 21.002 19.923 1.00 56.12 251 ALA A CA 1
ATOM 1892 C C . ALA A 1 251 ? -28.947 19.700 19.150 1.00 56.12 251 ALA A C 1
ATOM 1894 O O . ALA A 1 251 ? -28.207 19.700 18.170 1.00 56.12 251 ALA A O 1
ATOM 1895 N N . TYR A 1 252 ? -29.632 18.619 19.529 1.00 48.03 252 TYR A N 1
ATOM 1896 C CA . TYR A 1 252 ? -29.534 17.323 18.865 1.00 48.03 252 TYR A CA 1
ATOM 1897 C C . TYR A 1 252 ? -30.104 17.342 17.433 1.00 48.03 252 TYR A C 1
ATOM 1899 O O . TYR A 1 252 ? -29.457 16.854 16.510 1.00 48.03 252 TYR A O 1
ATOM 1907 N N . CYS A 1 253 ? -31.265 17.967 17.211 1.00 53.34 253 CYS A N 1
ATOM 1908 C CA . CYS A 1 253 ? -31.878 18.120 15.888 1.00 53.34 253 CYS A CA 1
ATOM 1909 C C . CYS A 1 253 ? -31.057 19.018 14.953 1.00 53.34 253 CYS A C 1
ATOM 1911 O O . CYS A 1 253 ? -31.025 18.772 13.752 1.00 53.34 253 CYS A O 1
ATOM 1913 N N . LYS A 1 254 ? -30.367 20.037 15.484 1.00 55.50 254 LYS A N 1
ATOM 1914 C CA . LYS A 1 254 ? -29.444 20.874 14.698 1.00 55.50 254 LYS A CA 1
ATOM 1915 C C . LYS A 1 254 ? -28.149 20.149 14.317 1.00 55.50 254 LYS A C 1
ATOM 1917 O O . LYS A 1 254 ? -27.513 20.539 13.345 1.00 55.50 254 LYS A O 1
ATOM 1922 N N . GLN A 1 255 ? -27.748 19.130 15.078 1.00 52.62 255 GLN A N 1
ATOM 1923 C CA . GLN A 1 255 ? -26.456 18.444 14.938 1.00 52.62 255 GLN A CA 1
ATOM 1924 C C . GLN A 1 255 ? -26.505 17.171 14.077 1.00 52.62 255 GLN A C 1
ATOM 1926 O O . GLN A 1 255 ? -25.475 16.526 13.897 1.00 52.62 255 GLN A O 1
ATOM 1931 N N . GLN A 1 256 ? -27.665 16.793 13.535 1.00 44.56 256 GLN A N 1
ATOM 1932 C CA . GLN A 1 256 ? -27.821 15.574 12.735 1.00 44.56 256 GLN A CA 1
ATOM 1933 C C . GLN A 1 256 ? -28.230 15.906 11.292 1.00 44.56 256 GLN A C 1
ATOM 1935 O O . GLN A 1 256 ? -29.365 16.331 11.068 1.00 44.56 256 GLN A O 1
ATOM 1940 N N . PRO A 1 257 ? -27.385 15.654 10.280 1.00 40.72 257 PRO A N 1
ATOM 1941 C CA . PRO A 1 257 ? -27.895 15.342 8.952 1.00 40.72 257 PRO A CA 1
ATOM 1942 C C . PRO A 1 257 ? -28.501 13.922 8.971 1.00 40.72 257 PRO A C 1
ATOM 1944 O O . PRO A 1 257 ? -27.859 12.966 9.400 1.00 40.72 257 PRO A O 1
ATOM 1947 N N . LEU A 1 258 ? -29.763 13.782 8.552 1.00 40.44 258 LEU A N 1
ATOM 1948 C CA . LEU A 1 258 ? -30.462 12.492 8.388 1.00 40.44 258 LEU A CA 1
ATOM 1949 C C . LEU A 1 258 ? -29.737 11.550 7.391 1.00 40.44 258 LEU A C 1
ATOM 1951 O O . LEU A 1 258 ? -29.199 12.055 6.405 1.00 40.44 258 LEU A O 1
ATOM 1955 N N . PRO A 1 259 ? -29.909 10.208 7.477 1.00 55.75 259 PRO A N 1
ATOM 1956 C CA . PRO A 1 259 ? -29.964 9.377 8.686 1.00 55.75 259 PRO A CA 1
ATOM 1957 C C . PRO A 1 259 ? -29.014 8.153 8.606 1.00 55.75 259 PRO A C 1
ATOM 1959 O O . PRO A 1 259 ? -28.998 7.453 7.597 1.00 55.75 259 PRO A O 1
ATOM 1962 N N . ILE A 1 260 ? -28.318 7.800 9.697 1.00 45.84 260 ILE A N 1
ATOM 1963 C CA . ILE A 1 260 ? -27.823 6.423 9.934 1.00 45.84 260 ILE A CA 1
ATOM 1964 C C . ILE A 1 260 ? -28.090 6.037 11.404 1.00 45.84 260 ILE A C 1
ATOM 1966 O O . ILE A 1 260 ? -27.916 6.881 12.288 1.00 45.84 260 ILE A O 1
ATOM 1970 N N . PRO A 1 261 ? -28.548 4.799 11.688 1.00 48.91 261 PRO A N 1
ATOM 1971 C CA . PRO A 1 261 ? -28.968 4.372 13.013 1.00 48.91 261 PRO A CA 1
ATOM 1972 C C . PRO A 1 261 ? -27.807 3.713 13.761 1.00 48.91 261 PRO A C 1
ATOM 1974 O O . PRO A 1 261 ? -27.408 2.605 13.416 1.00 48.91 261 PRO A O 1
ATOM 1977 N N . ASP A 1 262 ? -27.303 4.348 14.818 1.00 46.31 262 ASP A N 1
ATOM 1978 C CA . ASP A 1 262 ? -26.380 3.676 15.732 1.00 46.31 262 ASP A CA 1
ATOM 1979 C C . ASP A 1 262 ? -27.097 3.277 17.029 1.00 46.31 262 ASP A C 1
ATOM 1981 O O . ASP A 1 262 ? -27.587 4.111 17.801 1.00 46.31 262 ASP A O 1
ATOM 1985 N N . GLN A 1 263 ? -27.190 1.965 17.248 1.00 39.50 263 GLN A N 1
ATOM 1986 C CA . GLN A 1 263 ? -27.809 1.355 18.422 1.00 39.50 263 GLN A CA 1
ATOM 1987 C C . GLN A 1 263 ? -27.078 1.735 19.717 1.00 39.50 263 GLN A C 1
ATOM 1989 O O . GLN A 1 263 ? -27.712 1.775 20.772 1.00 39.50 263 GLN A O 1
ATOM 1994 N N . MET A 1 264 ? -25.797 2.118 19.659 1.00 40.25 264 MET A N 1
ATOM 1995 C CA . MET A 1 264 ? -25.063 2.592 20.838 1.00 40.25 264 MET A CA 1
ATOM 1996 C C . MET A 1 264 ? -25.638 3.887 21.419 1.00 40.25 264 MET A C 1
ATOM 1998 O O . MET A 1 264 ? -25.726 4.029 22.641 1.00 40.25 264 MET A O 1
ATOM 2002 N N . ALA A 1 265 ? -26.121 4.799 20.570 1.00 47.12 265 ALA A N 1
ATOM 2003 C CA . ALA A 1 265 ? -26.791 6.011 21.034 1.00 47.12 265 ALA A CA 1
ATOM 2004 C C . ALA A 1 265 ? -28.142 5.694 21.701 1.00 47.12 265 ALA A C 1
ATOM 2006 O O . ALA A 1 265 ? -28.556 6.397 22.621 1.00 47.12 265 ALA A O 1
ATOM 2007 N N . LEU A 1 266 ? -28.829 4.627 21.275 1.00 38.69 266 LEU A N 1
ATOM 2008 C CA . LEU A 1 266 ? -30.068 4.156 21.905 1.00 38.69 266 LEU A CA 1
ATOM 2009 C C . LEU A 1 266 ? -29.812 3.481 23.261 1.00 38.69 266 LEU A C 1
ATOM 2011 O O . LEU A 1 266 ? -30.576 3.718 24.195 1.00 38.69 266 LEU A O 1
ATOM 2015 N N . VAL A 1 267 ? -28.724 2.718 23.398 1.00 42.81 267 VAL A N 1
ATOM 2016 C CA . VAL A 1 267 ? -28.307 2.111 24.676 1.00 42.81 267 VAL A CA 1
ATOM 2017 C C . VAL A 1 267 ? -27.921 3.194 25.691 1.00 42.81 267 VAL A C 1
ATOM 2019 O O . VAL A 1 267 ? -28.456 3.211 26.798 1.00 42.81 267 VAL A O 1
ATOM 2022 N N . TRP A 1 268 ? -27.128 4.192 25.282 1.00 48.38 268 TRP A N 1
ATOM 2023 C CA . TRP A 1 268 ? -26.804 5.354 26.125 1.00 48.38 268 TRP A CA 1
ATOM 2024 C C . TRP A 1 268 ? -28.051 6.139 26.566 1.00 48.38 268 TRP A C 1
ATOM 2026 O O . TRP A 1 268 ? -28.141 6.597 27.706 1.00 48.38 268 TRP A O 1
ATOM 2036 N N . ARG A 1 269 ? -29.052 6.276 25.685 1.00 53.09 269 ARG A N 1
ATOM 2037 C CA . ARG A 1 269 ? -30.337 6.922 26.011 1.00 53.09 269 ARG A CA 1
ATOM 2038 C C . ARG A 1 269 ? -31.154 6.138 27.031 1.00 53.09 269 ARG A C 1
ATOM 2040 O O . ARG A 1 269 ? -31.804 6.757 27.874 1.00 53.09 269 ARG A O 1
ATOM 2047 N N . PHE A 1 270 ? -31.137 4.809 26.954 1.00 43.00 270 PHE A N 1
ATOM 2048 C CA . PHE A 1 270 ? -31.843 3.956 27.904 1.00 43.00 270 PHE A CA 1
ATOM 2049 C C . PHE A 1 270 ? -31.224 4.059 29.304 1.00 43.00 270 PHE A C 1
ATOM 2051 O O . PHE A 1 270 ? -31.952 4.264 30.277 1.00 43.00 270 PHE A O 1
ATOM 2058 N N . ASP A 1 271 ? -29.894 4.034 29.400 1.00 50.38 271 ASP A N 1
ATOM 2059 C CA . ASP A 1 271 ? -29.190 4.071 30.685 1.00 50.38 271 ASP A CA 1
ATOM 2060 C C . ASP A 1 271 ? -29.270 5.441 31.370 1.00 50.38 271 ASP A C 1
ATOM 2062 O O . ASP A 1 271 ? -29.542 5.518 32.570 1.00 50.38 271 ASP A O 1
ATOM 2066 N N . ILE A 1 272 ? -29.159 6.543 30.617 1.00 57.44 272 ILE A N 1
ATOM 2067 C CA . ILE A 1 272 ? -29.363 7.897 31.163 1.00 57.44 272 ILE A CA 1
ATOM 2068 C C . ILE A 1 272 ? -30.825 8.098 31.588 1.00 57.44 272 ILE A C 1
ATOM 2070 O O . ILE A 1 272 ? -31.096 8.678 32.643 1.00 57.44 272 ILE A O 1
ATOM 2074 N N . GLY A 1 273 ? -31.783 7.596 30.801 1.00 55.97 273 GLY A N 1
ATOM 2075 C CA . GLY A 1 273 ? -33.204 7.635 31.148 1.00 55.97 273 GLY A CA 1
ATOM 2076 C C . GLY A 1 273 ? -33.517 6.855 32.427 1.00 55.97 273 GLY A C 1
ATOM 2077 O O . GLY A 1 273 ? -34.274 7.333 33.275 1.00 55.97 273 GLY A O 1
ATOM 2078 N N . ARG A 1 274 ? -32.890 5.688 32.606 1.00 53.81 274 ARG A N 1
ATOM 2079 C CA . ARG A 1 274 ? -33.021 4.858 33.806 1.00 53.81 274 ARG A CA 1
ATOM 2080 C C . ARG A 1 274 ? -32.410 5.530 35.036 1.00 53.81 274 ARG A C 1
ATOM 2082 O O . ARG A 1 274 ? -33.111 5.669 36.033 1.00 53.81 274 ARG A O 1
ATOM 2089 N N . LEU A 1 275 ? -31.180 6.042 34.939 1.00 52.28 275 LEU A N 1
ATOM 2090 C CA . LEU A 1 275 ? -30.523 6.781 36.027 1.00 52.28 275 LEU A CA 1
ATOM 2091 C C . LEU A 1 275 ? -31.330 8.014 36.458 1.00 52.28 275 LEU A C 1
ATOM 2093 O O . LEU A 1 275 ? -31.470 8.287 37.650 1.00 52.28 275 LEU A O 1
ATOM 2097 N N . ARG A 1 276 ? -31.930 8.732 35.500 1.00 65.44 276 ARG A N 1
ATOM 2098 C CA . ARG A 1 276 ? -32.834 9.854 35.789 1.00 65.44 276 ARG A CA 1
ATOM 2099 C C . ARG A 1 276 ? -34.084 9.401 36.545 1.00 65.44 276 ARG A C 1
ATOM 2101 O O . ARG A 1 276 ? -34.490 10.060 37.498 1.00 65.44 276 ARG A O 1
ATOM 2108 N N . ASN A 1 277 ? -34.707 8.303 36.122 1.00 56.72 277 ASN A N 1
ATOM 2109 C CA . ASN A 1 277 ? -35.912 7.777 36.766 1.00 56.72 277 ASN A CA 1
ATOM 2110 C C . ASN A 1 277 ? -35.629 7.266 38.184 1.00 56.72 277 ASN A C 1
ATOM 2112 O O . ASN A 1 277 ? -36.444 7.486 39.080 1.00 56.72 277 ASN A O 1
ATOM 2116 N N . ASP A 1 278 ? -34.471 6.647 38.402 1.00 58.59 278 ASP A N 1
ATOM 2117 C CA . ASP A 1 278 ? -34.041 6.195 39.725 1.00 58.59 278 ASP A CA 1
ATOM 2118 C C . ASP A 1 278 ? -33.781 7.389 40.662 1.00 58.59 278 ASP A C 1
ATOM 2120 O O . ASP A 1 278 ? -34.207 7.371 41.817 1.00 58.59 278 ASP A O 1
ATOM 2124 N N . TRP A 1 279 ? -33.210 8.487 40.152 1.00 61.84 279 TRP A N 1
ATOM 2125 C CA . TRP A 1 279 ? -33.052 9.735 40.911 1.00 61.84 279 TRP A CA 1
ATOM 2126 C C . TRP A 1 279 ? -34.392 10.412 41.254 1.00 61.84 279 TRP A C 1
ATOM 2128 O O . TRP A 1 279 ? -34.590 10.861 42.382 1.00 61.84 279 TRP A O 1
ATOM 2138 N N . ILE A 1 280 ? -35.349 10.443 40.318 1.00 63.41 280 ILE A N 1
ATOM 2139 C CA . ILE A 1 280 ? -36.700 10.980 40.569 1.00 63.41 280 ILE A CA 1
ATOM 2140 C C . ILE A 1 280 ? -37.407 10.180 41.670 1.00 63.41 280 ILE A C 1
ATOM 2142 O O . ILE A 1 280 ? -38.008 10.766 42.569 1.00 63.41 280 ILE A O 1
ATOM 2146 N N . ARG A 1 281 ? -37.317 8.845 41.626 1.00 59.72 281 ARG A N 1
ATOM 2147 C CA . ARG A 1 281 ? -37.894 7.968 42.656 1.00 59.72 281 ARG A CA 1
ATOM 2148 C C . ARG A 1 281 ? -37.264 8.211 44.023 1.00 59.72 281 ARG A C 1
ATOM 2150 O O . ARG A 1 281 ? -37.989 8.258 45.013 1.00 59.72 281 ARG A O 1
ATOM 2157 N N . LEU A 1 282 ? -35.945 8.406 44.068 1.00 57.53 282 LEU A N 1
ATOM 2158 C CA . LEU A 1 282 ? -35.226 8.717 45.301 1.00 57.53 282 LEU A CA 1
ATOM 2159 C C . LEU A 1 282 ? -35.708 10.036 45.923 1.00 57.53 282 LEU A C 1
ATOM 2161 O O . LEU A 1 282 ? -35.983 10.076 47.119 1.00 57.53 282 LEU A O 1
ATOM 2165 N N . ASN A 1 283 ? -35.878 11.089 45.123 1.00 60.09 283 ASN A N 1
ATOM 2166 C CA . ASN A 1 283 ? -36.361 12.379 45.624 1.00 60.09 283 ASN A CA 1
ATOM 2167 C C . ASN A 1 283 ? -37.823 12.331 46.077 1.00 60.09 283 ASN A C 1
ATOM 2169 O O . ASN A 1 283 ? -38.140 12.837 47.149 1.00 60.09 283 ASN A O 1
ATOM 2173 N N . ALA A 1 284 ? -38.706 11.687 45.307 1.00 64.69 284 ALA A N 1
ATOM 2174 C CA . ALA A 1 284 ? -40.109 11.533 45.692 1.00 64.69 284 ALA A CA 1
ATOM 2175 C C . ALA A 1 284 ? -40.250 10.752 47.010 1.00 64.69 284 ALA A C 1
ATOM 2177 O O . ALA A 1 284 ? -41.070 11.091 47.864 1.00 64.69 284 ALA A O 1
ATOM 2178 N N . TRP A 1 285 ? -39.406 9.735 47.210 1.00 72.06 285 TRP A N 1
ATOM 2179 C CA . TRP A 1 285 ? -39.322 9.025 48.481 1.00 72.06 285 TRP A CA 1
ATOM 2180 C C . TRP A 1 285 ? -38.852 9.948 49.615 1.00 72.06 285 TRP A C 1
ATOM 2182 O O . TRP A 1 285 ? -39.516 10.010 50.649 1.00 72.06 285 TRP A O 1
ATOM 2192 N N . GLN A 1 286 ? -37.785 10.728 49.418 1.00 60.44 286 GLN A N 1
ATOM 2193 C CA . GLN A 1 286 ? -37.294 11.681 50.423 1.00 60.44 286 GLN A CA 1
ATOM 2194 C C . GLN A 1 286 ? -38.347 12.727 50.819 1.00 60.44 286 GLN A C 1
ATOM 2196 O O . GLN A 1 286 ? -38.475 13.052 51.998 1.00 60.44 286 GLN A O 1
ATOM 2201 N N . GLU A 1 287 ? -39.121 13.238 49.863 1.00 67.06 287 GLU A N 1
ATOM 2202 C CA . GLU A 1 287 ? -40.220 14.172 50.135 1.00 67.06 287 GLU A CA 1
ATOM 2203 C C . GLU A 1 287 ? -41.369 13.500 50.897 1.00 67.06 287 GLU A C 1
ATOM 2205 O O . GLU A 1 287 ? -41.892 14.081 51.848 1.00 67.06 287 GLU A O 1
ATOM 2210 N N . SER A 1 288 ? -41.709 12.250 50.561 1.00 64.31 288 SER A N 1
ATOM 2211 C CA . SER A 1 288 ? -42.727 11.479 51.291 1.00 64.31 288 SER A CA 1
ATOM 2212 C C . SER A 1 288 ? -42.330 11.197 52.745 1.00 64.31 288 SER A C 1
ATOM 2214 O O . SER A 1 288 ? -43.181 11.214 53.630 1.00 64.31 288 SER A O 1
ATOM 2216 N N . VAL A 1 289 ? -41.033 11.003 53.010 1.00 60.88 289 VAL A N 1
ATOM 2217 C CA . VAL A 1 289 ? -40.498 10.799 54.364 1.00 60.88 289 VAL A CA 1
ATOM 2218 C C . VAL A 1 289 ? -40.537 12.104 55.164 1.00 60.88 289 VAL A C 1
ATOM 2220 O O . VAL A 1 289 ? -40.931 12.087 56.326 1.00 60.88 289 VAL A O 1
ATOM 2223 N N . LYS A 1 290 ? -40.215 13.246 54.539 1.00 63.25 290 LYS A N 1
ATOM 2224 C CA . LYS A 1 290 ? -40.303 14.576 55.174 1.00 63.25 290 LYS A CA 1
ATOM 2225 C C . LYS A 1 290 ? -41.737 15.018 55.471 1.00 63.25 290 LYS A C 1
ATOM 2227 O O . LYS A 1 290 ? -41.949 15.793 56.392 1.00 63.25 290 LYS A O 1
ATOM 2232 N N . GLY A 1 291 ? -42.714 14.545 54.699 1.00 60.22 291 GLY A N 1
ATOM 2233 C CA . GLY A 1 291 ? -44.132 14.838 54.926 1.00 60.22 291 GLY A CA 1
ATOM 2234 C C . GLY A 1 291 ? -44.785 13.997 56.027 1.00 60.22 291 GLY A C 1
ATOM 2235 O O . GLY A 1 291 ? -45.900 14.308 56.431 1.00 60.22 291 GLY A O 1
ATOM 2236 N N . ASN A 1 292 ? -44.120 12.942 56.510 1.00 54.09 292 ASN A N 1
ATOM 2237 C CA . ASN A 1 292 ? -44.705 11.963 57.433 1.00 54.09 292 ASN A CA 1
ATOM 2238 C C . ASN A 1 292 ? -44.103 12.017 58.852 1.00 54.09 292 ASN A C 1
ATOM 2240 O O . ASN A 1 292 ? -44.358 11.137 59.671 1.00 54.09 292 ASN A O 1
ATOM 2244 N N . THR A 1 293 ? -43.308 13.047 59.162 1.00 52.62 293 THR A N 1
ATOM 2245 C CA . THR A 1 293 ? -42.634 13.218 60.463 1.00 52.62 293 THR A CA 1
ATOM 2246 C C . THR A 1 293 ? -43.536 13.683 61.612 1.00 52.62 293 THR A C 1
ATOM 2248 O O . THR A 1 293 ? -43.040 13.833 62.724 1.00 52.62 293 THR A O 1
ATOM 2251 N N . ASP A 1 294 ? -44.850 13.815 61.405 1.00 53.41 294 ASP A N 1
ATOM 2252 C CA . ASP A 1 294 ? -45.809 14.092 62.490 1.00 53.41 294 ASP A CA 1
ATOM 2253 C C . ASP A 1 294 ? -46.427 12.824 63.119 1.00 53.41 294 ASP A C 1
ATOM 2255 O O . ASP A 1 294 ? -47.216 12.919 64.060 1.00 53.41 294 ASP A O 1
ATOM 2259 N N . ALA A 1 295 ? -46.049 11.619 62.674 1.00 50.44 295 ALA A N 1
ATOM 2260 C CA . ALA A 1 295 ? -46.459 10.370 63.316 1.00 50.44 295 ALA A CA 1
ATOM 2261 C C . ALA A 1 295 ? -45.238 9.552 63.757 1.00 50.44 295 ALA A C 1
ATOM 2263 O O . ALA A 1 295 ? -44.534 8.936 62.960 1.00 50.44 295 ALA A O 1
ATOM 2264 N N . ALA A 1 296 ? -45.000 9.553 65.068 1.00 50.97 296 ALA A N 1
ATOM 2265 C CA . ALA A 1 296 ? -43.931 8.822 65.725 1.00 50.97 296 ALA A CA 1
ATOM 2266 C C . ALA A 1 296 ? -43.977 7.309 65.439 1.00 50.97 296 ALA A C 1
ATOM 2268 O O . ALA A 1 296 ? -44.841 6.592 65.942 1.00 50.97 296 ALA A O 1
ATOM 2269 N N . ALA A 1 297 ? -42.968 6.824 64.719 1.00 52.19 297 ALA A N 1
ATOM 2270 C CA . ALA A 1 297 ? -42.353 5.517 64.923 1.00 52.19 297 ALA A CA 1
ATOM 2271 C C . ALA A 1 297 ? -40.906 5.593 64.411 1.00 52.19 297 ALA A C 1
ATOM 2273 O O . ALA A 1 297 ? -40.672 5.992 63.271 1.00 52.19 297 ALA A O 1
ATOM 2274 N N . GLN A 1 298 ? -39.934 5.254 65.265 1.00 53.03 298 GLN A N 1
ATOM 2275 C CA . GLN A 1 298 ? -38.523 5.153 64.877 1.00 53.03 298 GLN A CA 1
ATOM 2276 C C . GLN A 1 298 ? -38.379 4.219 63.662 1.00 53.03 298 GLN A C 1
ATOM 2278 O O . GLN A 1 298 ? -38.869 3.089 63.727 1.00 53.03 298 GLN A O 1
ATOM 2283 N N . PRO A 1 299 ? -37.728 4.652 62.567 1.00 42.44 299 PRO A N 1
ATOM 2284 C CA . PRO A 1 299 ? -37.537 3.788 61.415 1.00 42.44 299 PRO A CA 1
ATOM 2285 C C . PRO A 1 299 ? -36.467 2.724 61.695 1.00 42.44 299 PRO A C 1
ATOM 2287 O O . PRO A 1 299 ? -35.386 3.029 62.196 1.00 42.44 299 PRO A O 1
ATOM 2290 N N . ASP A 1 300 ? -36.801 1.479 61.337 1.00 44.84 300 ASP A N 1
ATOM 2291 C CA . ASP A 1 300 ? -35.884 0.344 61.180 1.00 44.84 300 ASP A CA 1
ATOM 2292 C C . ASP A 1 300 ? -34.745 0.719 60.215 1.00 44.84 300 ASP A C 1
ATOM 2294 O O . ASP A 1 300 ? -34.946 1.428 59.225 1.00 44.84 300 ASP A O 1
ATOM 2298 N N . GLU A 1 301 ? -33.549 0.233 60.523 1.00 46.47 301 GLU A N 1
ATOM 2299 C CA . GLU A 1 301 ? -32.241 0.577 59.967 1.00 46.47 301 GLU A CA 1
ATOM 2300 C C . GLU A 1 301 ? -32.078 0.068 58.516 1.00 46.47 301 GLU A C 1
ATOM 2302 O O . GLU A 1 301 ? -31.239 -0.778 58.210 1.00 46.47 301 GLU A O 1
ATOM 2307 N N . ARG A 1 302 ? -32.907 0.556 57.581 1.00 45.28 302 ARG A N 1
ATOM 2308 C CA . ARG A 1 302 ? -32.853 0.182 56.156 1.00 45.28 302 ARG A CA 1
ATOM 2309 C C . ARG A 1 302 ? -32.441 1.344 55.261 1.00 45.28 302 ARG A C 1
ATOM 2311 O O . ARG A 1 302 ? -33.249 2.036 54.651 1.00 45.28 302 ARG A O 1
ATOM 2318 N N . THR A 1 303 ? -31.114 1.442 55.177 1.00 44.53 303 THR A N 1
ATOM 2319 C CA . THR A 1 303 ? -30.290 1.749 53.997 1.00 44.53 303 THR A CA 1
ATOM 2320 C C . THR A 1 303 ? -30.518 3.090 53.302 1.00 44.53 303 THR A C 1
ATOM 2322 O O . THR A 1 303 ? -31.097 3.168 52.218 1.00 44.53 303 THR A O 1
ATOM 2325 N N . THR A 1 304 ? -29.877 4.128 53.841 1.00 47.38 304 THR A N 1
ATOM 2326 C CA . THR A 1 304 ? -29.163 5.087 52.987 1.00 47.38 304 THR A CA 1
ATOM 2327 C C . THR A 1 304 ? -28.234 4.314 52.037 1.00 47.38 304 THR A C 1
ATOM 2329 O O . THR A 1 304 ? -27.634 3.318 52.459 1.00 47.38 304 THR A O 1
ATOM 2332 N N . PRO A 1 305 ? -28.104 4.706 50.751 1.00 47.25 305 PRO A N 1
ATOM 2333 C CA . PRO A 1 305 ? -27.085 4.125 49.888 1.00 47.25 305 PRO A CA 1
ATOM 2334 C C . PRO A 1 305 ? -25.747 4.328 50.585 1.00 47.25 305 PRO A C 1
ATOM 2336 O O . PRO A 1 305 ? -25.374 5.464 50.873 1.00 47.25 305 PRO A O 1
ATOM 2339 N N . SER A 1 306 ? -25.062 3.236 50.917 1.00 53.91 306 SER A N 1
ATOM 2340 C CA . SER A 1 306 ? -23.760 3.347 51.559 1.00 53.91 306 SER A CA 1
ATOM 2341 C C . SER A 1 306 ? -22.8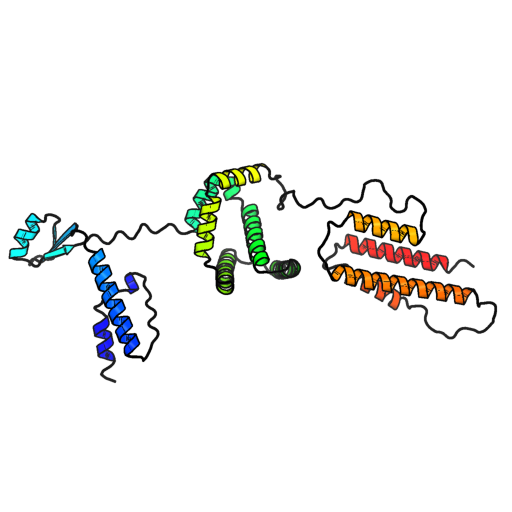21 4.131 50.645 1.00 53.91 306 SER A C 1
ATOM 2343 O O . SER A 1 306 ? -22.983 4.127 49.419 1.00 53.91 306 SER A O 1
ATOM 2345 N N . ASP A 1 307 ? -21.794 4.761 51.211 1.00 47.31 307 ASP A N 1
ATOM 2346 C CA . ASP A 1 307 ? -20.745 5.408 50.415 1.00 47.31 307 ASP A CA 1
ATOM 2347 C C . ASP A 1 307 ? -20.164 4.454 49.355 1.00 47.31 307 ASP A C 1
ATOM 2349 O O . ASP A 1 307 ? -19.746 4.892 48.285 1.00 47.31 307 ASP A O 1
ATOM 2353 N N . ALA A 1 308 ? -20.234 3.138 49.589 1.00 43.44 308 ALA A N 1
ATOM 2354 C CA . ALA A 1 308 ? -19.887 2.107 48.618 1.00 43.44 308 ALA A CA 1
ATOM 2355 C C . ALA A 1 308 ? -20.832 2.054 47.399 1.00 43.44 308 ALA A C 1
ATOM 2357 O O . ALA A 1 308 ? -20.352 1.839 46.292 1.00 43.44 308 ALA A O 1
ATOM 2358 N N . ALA A 1 309 ? -22.139 2.290 47.548 1.00 48.81 309 ALA A N 1
ATOM 2359 C CA . ALA A 1 309 ? -23.100 2.327 46.438 1.00 48.81 309 ALA A CA 1
ATOM 2360 C C . ALA A 1 309 ? -22.958 3.599 45.581 1.00 48.81 309 ALA A C 1
ATOM 2362 O O . ALA A 1 309 ? -23.044 3.543 44.352 1.00 48.81 309 ALA A O 1
ATOM 2363 N N . ILE A 1 310 ? -22.672 4.737 46.220 1.00 55.16 310 ILE A N 1
ATOM 2364 C CA . ILE A 1 310 ? -22.378 6.004 45.532 1.00 55.16 310 ILE A CA 1
ATOM 2365 C C . ILE A 1 310 ? -21.030 5.907 44.806 1.00 55.16 310 ILE A C 1
ATOM 2367 O O . ILE A 1 310 ? -20.923 6.275 43.635 1.00 55.16 310 ILE A O 1
ATOM 2371 N N . THR A 1 311 ? -20.022 5.331 45.464 1.00 49.19 311 THR A N 1
ATOM 2372 C CA . THR A 1 311 ? -18.711 5.051 44.865 1.00 49.19 311 THR A CA 1
ATOM 2373 C C . THR A 1 311 ? -18.830 4.045 43.721 1.00 49.19 311 THR A C 1
ATOM 2375 O O . THR A 1 311 ? -18.219 4.251 42.680 1.00 49.19 311 THR A O 1
ATOM 2378 N N . ALA A 1 312 ? -19.670 3.013 43.841 1.00 46.66 312 ALA A N 1
ATOM 2379 C CA . ALA A 1 312 ? -19.929 2.058 42.767 1.00 46.66 312 ALA A CA 1
ATOM 2380 C C . ALA A 1 312 ? -20.596 2.721 41.554 1.00 46.66 312 ALA A C 1
ATOM 2382 O O . ALA A 1 312 ? -20.165 2.468 40.436 1.00 46.66 312 ALA A O 1
ATOM 2383 N N . CYS A 1 313 ? -21.568 3.621 41.745 1.00 50.44 313 CYS A N 1
ATOM 2384 C CA . CYS A 1 313 ? -22.162 4.387 40.641 1.00 50.44 313 CYS A CA 1
ATOM 2385 C C . CYS A 1 313 ? -21.150 5.337 39.984 1.00 50.44 313 CYS A C 1
ATOM 2387 O O . CYS A 1 313 ? -21.098 5.429 38.760 1.00 50.44 313 CYS A O 1
ATOM 2389 N N . ALA A 1 314 ? -20.307 6.007 40.775 1.00 52.09 314 ALA A N 1
ATOM 2390 C CA . ALA A 1 314 ? -19.240 6.862 40.260 1.00 52.09 314 ALA A CA 1
ATOM 2391 C C . ALA A 1 314 ? -18.177 6.064 39.486 1.00 52.09 314 ALA A C 1
ATOM 2393 O O . ALA A 1 314 ? -17.722 6.512 38.437 1.00 52.09 314 ALA A O 1
ATOM 2394 N N . LEU A 1 315 ? -17.816 4.867 39.961 1.00 47.81 315 LEU A N 1
ATOM 2395 C CA . LEU A 1 315 ? -16.904 3.948 39.277 1.00 47.81 315 LEU A CA 1
ATOM 2396 C C . LEU A 1 315 ? -17.539 3.325 38.027 1.00 47.81 315 LEU A C 1
ATOM 2398 O O . LEU A 1 315 ? -16.835 3.124 37.043 1.00 47.81 315 LEU A O 1
ATOM 2402 N N . LEU A 1 316 ? -18.856 3.092 38.020 1.00 48.53 316 LEU A N 1
ATOM 2403 C CA . LEU A 1 316 ? -19.600 2.662 36.833 1.00 48.53 316 LEU A CA 1
ATOM 2404 C C . LEU A 1 316 ? -19.578 3.761 35.762 1.00 48.53 316 LEU A C 1
ATOM 2406 O O . LEU A 1 316 ? -19.244 3.493 34.617 1.00 48.53 316 LEU A O 1
ATOM 2410 N N . ILE A 1 317 ? -19.830 5.017 36.146 1.00 51.81 317 ILE A N 1
ATOM 2411 C CA . ILE A 1 317 ? -19.711 6.184 35.255 1.00 51.81 317 ILE A CA 1
ATOM 2412 C C . ILE A 1 317 ? -18.255 6.355 34.776 1.00 51.81 317 ILE A C 1
ATOM 2414 O O . ILE A 1 317 ? -18.021 6.639 33.605 1.00 51.81 317 ILE A O 1
ATOM 2418 N N . LYS A 1 318 ? -17.263 6.114 35.646 1.00 43.09 318 LYS A N 1
ATOM 2419 C CA . LYS A 1 318 ? -15.826 6.131 35.309 1.00 43.09 318 LYS A CA 1
ATOM 2420 C C . LYS A 1 318 ? -15.443 5.017 34.320 1.00 43.09 318 LYS A C 1
ATOM 2422 O O . LYS A 1 318 ? -14.603 5.257 33.462 1.00 43.09 318 LYS A O 1
ATOM 2427 N N . GLY A 1 319 ? -16.060 3.837 34.420 1.00 44.66 319 GLY A N 1
ATOM 2428 C CA . GLY A 1 319 ? -15.822 2.688 33.536 1.00 44.66 319 GLY A CA 1
ATOM 2429 C C . GLY A 1 319 ? -16.574 2.743 32.201 1.00 44.66 319 GLY A C 1
ATOM 2430 O O . GLY A 1 319 ? -16.053 2.277 31.196 1.00 44.66 319 GLY A O 1
ATOM 2431 N N . ILE A 1 320 ? -17.770 3.341 32.166 1.00 44.88 320 ILE A N 1
ATOM 2432 C CA . ILE A 1 320 ? -18.609 3.471 30.957 1.00 44.88 320 ILE A CA 1
ATOM 2433 C C . ILE A 1 320 ? -18.086 4.578 30.026 1.00 44.88 320 ILE A C 1
ATOM 2435 O O . ILE A 1 320 ? -18.251 4.495 28.811 1.00 44.88 320 ILE A O 1
ATOM 2439 N N . CYS A 1 321 ? -17.437 5.614 30.565 1.00 42.66 321 CYS A N 1
ATOM 2440 C CA . CYS A 1 321 ? -17.076 6.790 29.777 1.00 42.66 321 CYS A CA 1
ATOM 2441 C C . CYS A 1 321 ? -15.764 6.695 28.979 1.00 42.66 321 CYS A C 1
ATOM 2443 O O . CYS A 1 321 ? -15.512 7.621 28.209 1.00 42.66 321 CYS A O 1
ATOM 2445 N N . MET A 1 322 ? -14.870 5.712 29.174 1.00 44.88 322 MET A N 1
ATOM 2446 C CA . MET A 1 322 ? -13.485 5.892 28.692 1.00 44.88 322 MET A CA 1
ATOM 2447 C C . MET A 1 322 ? -12.766 4.591 28.325 1.00 44.88 322 MET A C 1
ATOM 2449 O O . MET A 1 322 ? -12.584 3.724 29.174 1.00 44.88 322 MET A O 1
ATOM 2453 N N . THR A 1 323 ? -12.257 4.512 27.090 1.00 40.31 323 THR A N 1
ATOM 2454 C CA . THR A 1 323 ? -11.211 3.545 26.727 1.00 40.31 323 THR A CA 1
ATOM 2455 C C . THR A 1 323 ? -9.812 4.032 27.113 1.00 40.31 323 THR A C 1
ATOM 2457 O O . THR A 1 323 ? -9.044 3.197 27.552 1.00 40.31 323 THR A O 1
ATOM 2460 N N . HIS A 1 324 ? -9.489 5.337 27.116 1.00 51.88 324 HIS A N 1
ATOM 2461 C CA . HIS A 1 324 ? -8.239 5.871 27.707 1.00 51.88 324 HIS A CA 1
ATOM 2462 C C . HIS A 1 324 ? -8.327 7.384 28.010 1.00 51.88 324 HIS A C 1
ATOM 2464 O O . HIS A 1 324 ? -8.196 8.192 27.092 1.00 51.88 324 HIS A O 1
ATOM 2470 N N . PRO A 1 325 ? -8.529 7.827 29.263 1.00 51.53 325 PRO A N 1
ATOM 2471 C CA . PRO A 1 325 ? -8.506 9.254 29.583 1.00 51.53 325 PRO A CA 1
ATOM 2472 C C . PRO A 1 325 ? -7.121 9.771 29.962 1.00 51.53 325 PRO A C 1
ATOM 2474 O O . PRO A 1 325 ? -6.318 9.056 30.561 1.00 51.53 325 PRO A O 1
ATOM 2477 N N . SER A 1 326 ? -6.876 11.057 29.707 1.00 55.31 326 SER A N 1
ATOM 2478 C CA . SER A 1 326 ? -5.734 11.750 30.304 1.00 55.31 326 SER A CA 1
ATOM 2479 C C . SER A 1 326 ? -5.924 11.891 31.821 1.00 55.31 326 SER A C 1
ATOM 2481 O O . SER A 1 326 ? -7.036 12.140 32.300 1.00 55.31 326 SER A O 1
ATOM 2483 N N . GLU A 1 327 ? -4.837 11.760 32.591 1.00 59.16 327 GLU A N 1
ATOM 2484 C CA . GLU A 1 327 ? -4.857 11.878 34.062 1.00 59.16 327 GLU A CA 1
ATOM 2485 C C . GLU A 1 327 ? -5.479 13.202 34.542 1.00 59.16 327 GLU A C 1
ATOM 2487 O O . GLU A 1 327 ? -6.167 13.244 35.563 1.00 59.16 327 GLU A O 1
ATOM 2492 N N . GLU A 1 328 ? -5.318 14.273 33.759 1.00 59.19 328 GLU A N 1
ATOM 2493 C CA . GLU A 1 328 ? -5.889 15.593 34.036 1.00 59.19 328 GLU A CA 1
ATOM 2494 C C . GLU A 1 328 ? -7.428 15.578 34.060 1.00 59.19 328 GLU A C 1
ATOM 2496 O O . GLU A 1 328 ? -8.054 16.185 34.933 1.00 59.19 328 GLU A O 1
ATOM 2501 N N . TRP A 1 329 ? -8.060 14.859 33.127 1.00 51.44 329 TRP A N 1
ATOM 2502 C CA . TRP A 1 329 ? -9.520 14.759 33.055 1.00 51.44 329 TRP A CA 1
ATOM 2503 C C . TRP A 1 329 ? -10.094 13.897 34.176 1.00 51.44 329 TRP A C 1
ATOM 2505 O O . TRP A 1 329 ? -11.121 14.248 34.762 1.00 51.44 329 TRP A O 1
ATOM 2515 N N . VAL A 1 330 ? -9.403 12.807 34.521 1.00 57.12 330 VAL A N 1
ATOM 2516 C CA . VAL A 1 330 ? -9.771 11.954 35.659 1.00 57.12 330 VAL A CA 1
ATOM 2517 C C . VAL A 1 330 ? -9.740 12.761 36.954 1.00 57.12 330 VAL A C 1
ATOM 2519 O O . VAL A 1 330 ? -10.705 12.729 37.718 1.00 57.12 330 VAL A O 1
ATOM 2522 N N . SER A 1 331 ? -8.679 13.544 37.162 1.00 64.56 331 SER A N 1
ATOM 2523 C CA . SER A 1 331 ? -8.530 14.402 38.337 1.00 64.56 331 SER A CA 1
ATOM 2524 C C . SER A 1 331 ? -9.665 15.431 38.448 1.00 64.56 331 SER A C 1
ATOM 2526 O O . SER A 1 331 ? -10.303 15.535 39.496 1.00 64.56 331 SER A O 1
ATOM 2528 N N . LYS A 1 332 ? -10.024 16.104 37.344 1.00 58.53 332 LYS A N 1
ATOM 2529 C CA . LYS A 1 332 ? -11.127 17.087 37.305 1.00 58.53 332 LYS A CA 1
ATOM 2530 C C . LYS A 1 332 ? -12.496 16.477 37.617 1.00 58.53 332 LYS A C 1
ATOM 2532 O O . LYS A 1 332 ? -13.303 17.086 38.324 1.00 58.53 332 LYS A O 1
ATOM 2537 N N . ILE A 1 333 ? -12.777 15.276 37.108 1.00 56.78 333 ILE A N 1
ATOM 2538 C CA . ILE A 1 333 ? -14.030 14.565 37.400 1.00 56.78 333 ILE A CA 1
ATOM 2539 C C . ILE A 1 333 ? -14.073 14.152 38.874 1.00 56.78 333 ILE A C 1
ATOM 2541 O O . ILE A 1 333 ? -15.090 14.356 39.539 1.00 56.78 333 ILE A O 1
ATOM 2545 N N . GLU A 1 334 ? -12.970 13.631 39.414 1.00 66.31 334 GLU A N 1
ATOM 2546 C CA . GLU A 1 334 ? -12.881 13.266 40.828 1.00 66.31 334 GLU A CA 1
ATOM 2547 C C . GLU A 1 334 ? -13.046 14.473 41.756 1.00 66.31 334 GLU A C 1
ATOM 2549 O O . GLU A 1 334 ? -13.784 14.390 42.740 1.00 66.31 334 GLU A O 1
ATOM 2554 N N . GLU A 1 335 ? -12.422 15.610 41.443 1.00 65.12 335 GLU A N 1
ATOM 2555 C CA . GLU A 1 335 ? -12.620 16.860 42.181 1.00 65.12 335 GLU A CA 1
ATOM 2556 C C . GLU A 1 335 ? -14.082 17.304 42.151 1.00 65.12 335 GLU A C 1
ATOM 2558 O O . GLU A 1 335 ? -14.637 17.702 43.181 1.00 65.12 335 GLU A O 1
ATOM 2563 N N . ARG A 1 336 ? -14.747 17.181 40.996 1.00 57.94 336 ARG A N 1
ATOM 2564 C CA . ARG A 1 336 ? -16.154 17.558 40.856 1.00 57.94 336 ARG A CA 1
ATOM 2565 C C . ARG A 1 336 ? -17.080 16.643 41.650 1.00 57.94 336 ARG A C 1
ATOM 2567 O O . ARG A 1 336 ? -18.004 17.140 42.293 1.00 57.94 336 ARG A O 1
ATOM 2574 N N . ILE A 1 337 ? -16.821 15.337 41.655 1.00 65.50 337 ILE A N 1
ATOM 2575 C CA . ILE A 1 337 ? -17.565 14.371 42.473 1.00 65.50 337 ILE A CA 1
ATOM 2576 C C . ILE A 1 337 ? -17.369 14.686 43.960 1.00 65.50 337 ILE A C 1
ATOM 2578 O O . ILE A 1 337 ? -18.353 14.833 44.682 1.00 65.50 337 ILE A O 1
ATOM 2582 N N . ARG A 1 338 ? -16.125 14.898 44.414 1.00 68.19 338 ARG A N 1
ATOM 2583 C CA . ARG A 1 338 ? -15.839 15.292 45.807 1.00 68.19 338 ARG A CA 1
ATOM 2584 C C . ARG A 1 338 ? -16.532 16.598 46.191 1.00 68.19 338 ARG A C 1
ATOM 2586 O O . ARG A 1 338 ? -17.047 16.710 47.301 1.00 68.19 338 ARG A O 1
ATOM 2593 N N . PHE A 1 339 ? -16.569 17.578 45.288 1.00 69.94 339 PHE A N 1
ATOM 2594 C CA . PHE A 1 339 ? -17.282 18.835 45.505 1.00 69.94 339 PHE A CA 1
ATOM 2595 C C . PHE A 1 339 ? -18.787 18.612 45.699 1.00 69.94 339 PHE A C 1
ATOM 2597 O O . PHE A 1 339 ? -19.356 19.131 46.658 1.00 69.94 339 PHE A O 1
ATOM 2604 N N . MET A 1 340 ? -19.428 17.816 44.838 1.00 55.53 340 MET A N 1
ATOM 2605 C CA . MET A 1 340 ? -20.861 17.516 44.954 1.00 55.53 340 MET A CA 1
ATOM 2606 C C . MET A 1 340 ? -21.185 16.778 46.257 1.00 55.53 340 MET A C 1
ATOM 2608 O O . MET A 1 340 ? -22.138 17.145 46.939 1.00 55.53 340 MET A O 1
ATOM 2612 N N . LEU A 1 341 ? -20.354 15.812 46.654 1.00 65.12 341 LEU A N 1
ATOM 2613 C CA . LEU A 1 341 ? -20.518 15.092 47.920 1.00 65.12 341 LEU A CA 1
ATOM 2614 C C . LEU A 1 341 ? -20.376 16.020 49.136 1.00 65.12 341 LEU A C 1
ATOM 2616 O O . LEU A 1 341 ? -21.182 15.947 50.061 1.00 65.12 341 LEU A O 1
ATOM 2620 N N . LYS A 1 342 ? -19.421 16.961 49.114 1.00 66.62 342 LYS A N 1
ATOM 2621 C CA . LYS A 1 342 ? -19.291 17.984 50.168 1.00 66.62 342 LYS A CA 1
ATOM 2622 C C . LYS A 1 342 ? -20.512 18.902 50.257 1.00 66.62 342 LYS A C 1
ATOM 2624 O O . LYS A 1 342 ? -20.925 19.242 51.360 1.00 66.62 342 LYS A O 1
ATOM 2629 N N . GLN A 1 343 ? -21.090 19.305 49.123 1.00 59.28 343 GLN A N 1
ATOM 2630 C CA . GLN A 1 343 ? -22.299 20.139 49.114 1.00 59.28 343 GLN A CA 1
ATOM 2631 C C . GLN A 1 343 ? -23.503 19.407 49.717 1.00 59.28 343 GLN A C 1
ATOM 2633 O O . GLN A 1 343 ? -24.273 20.017 50.453 1.00 59.28 343 GLN A O 1
ATOM 2638 N N . ILE A 1 344 ? -23.633 18.104 49.458 1.00 55.47 344 ILE A N 1
ATOM 2639 C CA . ILE A 1 344 ? -24.686 17.267 50.046 1.00 55.47 344 ILE A CA 1
ATOM 2640 C C . ILE A 1 344 ? -24.501 17.161 51.566 1.00 55.47 344 ILE A C 1
ATOM 2642 O O . ILE A 1 344 ? -25.456 17.381 52.306 1.00 55.47 344 ILE A O 1
ATOM 2646 N N . ALA A 1 345 ? -23.273 16.922 52.040 1.00 63.59 345 ALA A N 1
ATOM 2647 C CA . ALA A 1 345 ? -22.974 16.868 53.474 1.00 63.59 345 ALA A CA 1
ATOM 2648 C C . ALA A 1 345 ? -23.295 18.195 54.189 1.00 63.59 345 ALA A C 1
ATOM 2650 O O . ALA A 1 345 ? -23.912 18.200 55.247 1.00 63.59 345 ALA A O 1
ATOM 2651 N N . MET A 1 346 ? -22.962 19.335 53.573 1.00 58.06 346 MET A N 1
ATOM 2652 C CA . MET A 1 346 ? -23.250 20.664 54.131 1.00 58.06 346 MET A CA 1
ATOM 2653 C C . MET A 1 346 ? -24.743 21.026 54.154 1.00 58.06 346 MET A C 1
ATOM 2655 O O . MET A 1 346 ? -25.147 21.899 54.919 1.00 58.06 346 MET A O 1
ATOM 2659 N N . GLN A 1 347 ? -25.569 20.399 53.314 1.00 56.94 347 GLN A N 1
ATOM 2660 C CA . GLN A 1 347 ? -27.021 20.609 53.313 1.00 56.94 347 GLN A CA 1
ATOM 2661 C C . GLN A 1 347 ? -27.748 19.749 54.357 1.00 56.94 347 GLN A C 1
ATOM 2663 O O . GLN A 1 347 ? -28.880 20.078 54.702 1.00 56.94 347 GLN A O 1
ATOM 2668 N N . GLY A 1 348 ? -27.104 18.696 54.875 1.00 48.94 348 GLY A N 1
ATOM 2669 C CA . GLY A 1 348 ? -27.631 17.848 55.950 1.00 48.94 348 GLY A CA 1
ATOM 2670 C C . GLY A 1 348 ? -27.475 18.425 57.362 1.00 48.94 348 GLY A C 1
ATOM 2671 O O . GLY A 1 348 ? -28.168 17.972 58.262 1.00 48.94 348 GLY A O 1
ATOM 2672 N N . ASP A 1 349 ? -26.620 19.439 57.540 1.00 43.59 349 ASP A N 1
ATOM 2673 C CA . ASP A 1 349 ? -26.293 20.058 58.840 1.00 43.59 349 ASP A CA 1
ATOM 2674 C C . ASP A 1 349 ? -27.017 21.394 59.099 1.00 43.59 349 ASP A C 1
ATOM 2676 O O . ASP A 1 349 ? -26.698 22.116 60.048 1.00 43.59 349 ASP A O 1
ATOM 2680 N N . LYS A 1 350 ? -27.992 21.769 58.261 1.00 38.75 350 LYS A N 1
ATOM 2681 C CA . LYS A 1 350 ? -28.874 22.895 58.592 1.00 38.75 350 LYS A CA 1
ATOM 2682 C C . LYS A 1 350 ? -29.984 22.398 59.530 1.00 38.75 350 LYS A C 1
ATOM 2684 O O . LYS A 1 350 ? -30.697 21.486 59.114 1.00 38.75 350 LYS A O 1
ATOM 2689 N N . PRO A 1 351 ? -30.103 22.962 60.749 1.00 47.62 351 PRO A N 1
ATOM 2690 C CA . PRO A 1 351 ? -31.111 22.554 61.724 1.00 47.62 351 PRO A CA 1
ATOM 2691 C C . PRO A 1 351 ? -32.541 22.759 61.223 1.00 47.62 351 PRO A C 1
ATOM 2693 O O . PRO A 1 351 ? -32.754 23.668 60.381 1.00 47.62 351 PRO A O 1
#

Sequence (351 aa):
MSKQLKLRDVLVRAIDLEALGISIAYTMTDDPARLAECKRNAEKIAAALASDAAGAPVAWRYHTPTGWHATTDEGKVLRVSDHHEVQPLYAAPVAPAAAALFQARVQPWMMECFGAEISADRIERNHRFFEEATELVQACGMTASEAHQLVDYTFGRPIGEPAQEVGGVMVTLAALCLANGLDMHAAGETELARISAPETVAKIRAKQAAKPKHSPLPETAAPILKAPEGEDPMKHGDRSIEASVKRLTDAYCKQQPLPIPDQMALVWRFDIGRLRNDWIRLNAWQESVKGNTDAAAQPDERTTPSDAAITACALLIKGICMTHPSEEWVSKIEERIRFMLKQIAMQGDKP